Protein AF-A0A7S1CCZ1-F1 (afdb_monomer_lite)

Structure (mmCIF, N/CA/C/O backbone):
data_AF-A0A7S1CCZ1-F1
#
_entry.id   AF-A0A7S1CCZ1-F1
#
loop_
_atom_site.group_PDB
_atom_site.id
_atom_site.type_symbol
_atom_site.label_atom_id
_atom_site.label_alt_id
_atom_site.label_comp_id
_atom_site.label_asym_id
_atom_site.label_entity_id
_atom_site.label_seq_id
_atom_site.pdbx_PDB_ins_code
_atom_site.Cartn_x
_atom_site.Cartn_y
_atom_site.Cartn_z
_atom_site.occupancy
_atom_site.B_iso_or_equiv
_atom_site.auth_seq_id
_atom_site.auth_comp_id
_atom_site.auth_asym_id
_atom_site.auth_atom_id
_atom_site.pdbx_PDB_model_num
ATOM 1 N N . ALA A 1 1 ? 77.576 -22.337 -21.982 1.00 36.78 1 ALA A N 1
ATOM 2 C CA . ALA A 1 1 ? 78.683 -21.893 -21.109 1.00 36.78 1 ALA A CA 1
ATOM 3 C C . ALA A 1 1 ? 78.376 -20.484 -20.616 1.00 36.78 1 ALA A C 1
ATOM 5 O O . ALA A 1 1 ? 77.768 -19.751 -21.382 1.00 36.78 1 ALA A O 1
ATOM 6 N N . ALA A 1 2 ? 78.822 -20.142 -19.400 1.00 32.97 2 ALA A N 1
ATOM 7 C CA . ALA A 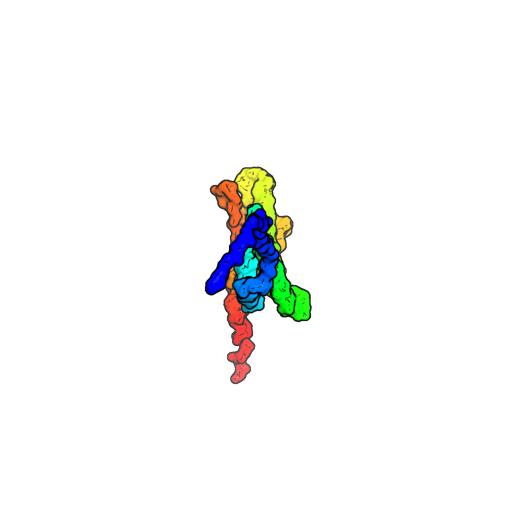1 2 ? 78.678 -18.844 -18.720 1.00 32.97 2 ALA A CA 1
ATOM 8 C C . ALA A 1 2 ? 77.245 -18.384 -18.353 1.00 32.97 2 ALA A C 1
ATOM 10 O O . ALA A 1 2 ? 76.301 -18.510 -19.126 1.00 32.97 2 ALA A O 1
ATOM 11 N N . ALA A 1 3 ? 77.122 -17.843 -17.138 1.00 27.88 3 ALA A N 1
ATOM 12 C CA . ALA A 1 3 ? 75.914 -17.290 -16.528 1.00 27.88 3 ALA A CA 1
ATOM 13 C C . ALA A 1 3 ? 76.284 -16.086 -15.636 1.00 27.88 3 ALA A C 1
ATOM 15 O O . ALA A 1 3 ? 77.415 -16.022 -15.156 1.00 27.88 3 ALA A O 1
ATOM 16 N N . ALA A 1 4 ? 75.329 -15.179 -15.403 1.00 33.88 4 ALA A N 1
ATOM 17 C CA . ALA A 1 4 ? 75.292 -14.117 -14.378 1.00 33.88 4 ALA A CA 1
ATOM 18 C C . ALA A 1 4 ? 73.874 -13.483 -14.459 1.00 33.88 4 ALA A C 1
ATOM 20 O O . ALA A 1 4 ? 73.420 -13.252 -15.575 1.00 33.88 4 ALA A O 1
ATOM 21 N N . ALA A 1 5 ? 73.028 -13.287 -13.431 1.00 30.36 5 ALA A N 1
ATOM 22 C CA . ALA A 1 5 ? 73.180 -12.971 -11.994 1.00 30.36 5 ALA A CA 1
ATOM 23 C C . ALA A 1 5 ? 73.839 -11.594 -11.746 1.00 30.36 5 ALA A C 1
ATOM 25 O O . ALA A 1 5 ? 74.906 -11.348 -12.288 1.00 30.36 5 ALA A O 1
ATOM 26 N N . ALA A 1 6 ? 73.316 -10.648 -10.953 1.00 31.77 6 ALA A N 1
ATOM 27 C CA . ALA A 1 6 ? 72.143 -10.590 -10.054 1.00 31.77 6 ALA A CA 1
ATOM 28 C C . ALA A 1 6 ? 71.453 -9.186 -10.203 1.00 31.77 6 ALA A C 1
ATOM 30 O O . ALA A 1 6 ? 71.743 -8.507 -11.181 1.00 31.77 6 ALA A O 1
ATOM 31 N N . ALA A 1 7 ? 70.543 -8.645 -9.374 1.00 32.75 7 ALA A N 1
ATOM 32 C CA . ALA A 1 7 ? 70.057 -8.967 -8.021 1.00 32.75 7 ALA A CA 1
ATOM 33 C C . ALA A 1 7 ? 68.565 -8.551 -7.824 1.00 32.75 7 ALA A C 1
ATOM 35 O O . ALA A 1 7 ? 67.770 -8.725 -8.742 1.00 32.75 7 ALA A O 1
ATOM 36 N N . ALA A 1 8 ? 68.166 -8.052 -6.640 1.00 32.06 8 ALA A N 1
ATOM 37 C CA . ALA A 1 8 ? 66.769 -7.796 -6.238 1.00 32.06 8 ALA A CA 1
ATOM 38 C C . ALA A 1 8 ? 66.584 -6.490 -5.429 1.00 32.06 8 ALA A C 1
ATOM 40 O O . ALA A 1 8 ? 67.540 -6.042 -4.803 1.00 32.06 8 ALA A O 1
ATOM 41 N N . SER A 1 9 ? 65.353 -5.949 -5.356 1.00 32.31 9 SER A N 1
ATOM 42 C CA . SER A 1 9 ? 64.679 -5.565 -4.087 1.00 32.31 9 SER A CA 1
ATOM 43 C C . SER A 1 9 ? 63.244 -5.038 -4.301 1.00 32.31 9 SER A C 1
ATOM 45 O O . SER A 1 9 ? 62.924 -4.466 -5.338 1.00 32.31 9 SER A O 1
ATOM 47 N N . ALA A 1 10 ? 62.386 -5.246 -3.302 1.00 36.53 10 ALA A N 1
ATOM 48 C CA . ALA A 1 10 ? 60.935 -5.072 -3.306 1.00 36.53 10 ALA A CA 1
ATOM 49 C C . ALA A 1 10 ? 60.402 -3.646 -3.028 1.00 36.53 10 ALA A C 1
ATOM 51 O O . ALA A 1 10 ? 60.920 -2.936 -2.172 1.00 36.53 10 ALA A O 1
ATOM 52 N N . ALA A 1 11 ? 59.261 -3.331 -3.651 1.00 36.06 11 ALA A N 1
ATOM 53 C CA . ALA A 1 11 ? 58.082 -2.620 -3.118 1.00 36.06 11 ALA A CA 1
ATOM 54 C C . ALA A 1 11 ? 56.966 -2.797 -4.178 1.00 36.06 11 ALA A C 1
ATOM 56 O O . ALA A 1 11 ? 57.261 -2.754 -5.365 1.00 36.06 11 ALA A O 1
ATOM 57 N N . GLY A 1 12 ? 55.691 -3.069 -3.904 1.00 32.19 12 GLY A N 1
ATOM 58 C CA . GLY A 1 12 ? 54.882 -2.791 -2.720 1.00 32.19 12 GLY A CA 1
ATOM 59 C C . GLY A 1 12 ? 53.651 -2.012 -3.198 1.00 32.19 12 GLY A C 1
ATOM 60 O O . GLY A 1 12 ? 53.762 -0.822 -3.463 1.00 32.19 12 GLY A O 1
ATOM 61 N N . GLY A 1 13 ? 52.503 -2.677 -3.377 1.00 31.05 13 GLY A N 1
ATOM 62 C CA . GLY A 1 13 ? 51.308 -2.036 -3.946 1.00 31.05 13 GLY A CA 1
ATOM 63 C C . GLY A 1 13 ? 50.269 -3.029 -4.461 1.00 31.05 13 GLY A C 1
ATOM 64 O O . GLY A 1 13 ? 50.200 -3.296 -5.658 1.00 31.05 13 GLY A O 1
ATOM 65 N N . GLY A 1 14 ? 49.456 -3.582 -3.560 1.00 38.81 14 GLY A N 1
ATOM 66 C CA . GLY A 1 14 ? 48.269 -4.335 -3.960 1.00 38.81 14 GLY A CA 1
ATOM 67 C C . GLY A 1 14 ? 47.228 -3.380 -4.537 1.00 38.81 14 GLY A C 1
ATOM 68 O O . GLY A 1 14 ? 46.643 -2.599 -3.791 1.00 38.81 14 GLY A O 1
ATOM 69 N N . SER A 1 15 ? 46.997 -3.438 -5.848 1.00 39.38 15 SER A N 1
ATOM 70 C CA . SER A 1 15 ? 45.898 -2.703 -6.475 1.00 39.38 15 SER A CA 1
ATOM 71 C C . SER A 1 15 ? 44.612 -3.503 -6.294 1.00 39.38 15 SER A C 1
ATOM 73 O O . SER A 1 15 ? 44.267 -4.351 -7.116 1.00 39.38 15 SER A O 1
ATOM 75 N N . GLY A 1 16 ? 43.928 -3.269 -5.173 1.00 39.19 16 GLY A N 1
ATOM 76 C CA . GLY A 1 16 ? 42.533 -3.660 -5.042 1.00 39.19 16 GLY A CA 1
ATOM 77 C C . GLY A 1 16 ? 41.735 -2.879 -6.077 1.00 39.19 16 GLY A C 1
ATOM 78 O O . GLY A 1 16 ? 41.606 -1.661 -5.959 1.00 39.19 16 GLY A O 1
ATOM 79 N N . SER A 1 17 ? 41.234 -3.565 -7.103 1.00 41.44 17 SER A N 1
ATOM 80 C CA . SER A 1 17 ? 40.284 -2.987 -8.046 1.00 41.44 17 SER A CA 1
ATOM 81 C C . SER A 1 17 ? 39.025 -2.614 -7.271 1.00 41.44 17 SER A C 1
ATOM 83 O O . SER A 1 17 ? 38.233 -3.490 -6.925 1.00 41.44 17 SER A O 1
ATOM 85 N N . GLY A 1 18 ? 38.880 -1.324 -6.961 1.00 41.56 18 GLY A N 1
ATOM 86 C CA . GLY A 1 18 ? 37.641 -0.779 -6.431 1.00 41.56 18 GLY A CA 1
ATOM 87 C C . GLY A 1 18 ? 36.545 -1.027 -7.453 1.00 41.56 18 GLY A C 1
ATOM 88 O O . GLY A 1 18 ? 36.557 -0.419 -8.522 1.00 41.56 18 GLY A O 1
ATOM 89 N N . ASP A 1 19 ? 35.657 -1.963 -7.135 1.00 43.88 19 ASP A N 1
ATOM 90 C CA . ASP A 1 19 ? 34.519 -2.302 -7.972 1.00 43.88 19 ASP A CA 1
ATOM 91 C C . ASP A 1 19 ? 33.614 -1.068 -8.038 1.00 43.88 19 ASP A C 1
ATOM 93 O O . ASP A 1 19 ? 33.062 -0.624 -7.027 1.00 43.88 19 ASP A O 1
ATOM 97 N N . ALA A 1 20 ? 33.540 -0.441 -9.213 1.00 48.56 20 ALA A N 1
ATOM 98 C CA . ALA A 1 20 ? 32.575 0.625 -9.434 1.00 48.56 20 ALA A CA 1
ATOM 99 C C . ALA A 1 20 ? 31.175 0.008 -9.286 1.00 48.56 20 ALA A C 1
ATOM 101 O O . ALA A 1 20 ? 30.977 -1.107 -9.768 1.00 48.56 20 ALA A O 1
ATOM 102 N N . PRO A 1 21 ? 30.203 0.686 -8.646 1.00 53.53 21 PRO A N 1
ATOM 103 C CA . PRO A 1 21 ? 28.896 0.093 -8.393 1.00 53.53 21 PRO A CA 1
ATOM 104 C C . PRO A 1 21 ? 28.261 -0.305 -9.725 1.00 53.53 21 PRO A C 1
ATOM 106 O O . PRO A 1 21 ? 27.893 0.569 -10.514 1.00 53.53 21 PRO A O 1
ATOM 109 N N . ALA A 1 22 ? 28.189 -1.618 -9.971 1.00 61.41 22 ALA A N 1
ATOM 110 C CA . ALA A 1 22 ? 27.785 -2.176 -11.251 1.00 61.41 22 ALA A CA 1
ATOM 111 C C . ALA A 1 22 ? 26.451 -1.570 -11.700 1.00 61.41 22 ALA A C 1
ATOM 113 O O . ALA A 1 22 ? 25.517 -1.435 -10.903 1.00 61.41 22 ALA A O 1
ATOM 114 N N . ASP A 1 23 ? 26.367 -1.188 -12.977 1.00 73.06 23 ASP A N 1
ATOM 115 C CA . ASP A 1 23 ? 25.132 -0.637 -13.524 1.00 73.06 23 ASP A CA 1
ATOM 116 C C . ASP A 1 23 ? 24.022 -1.679 -13.359 1.00 73.06 23 ASP A C 1
ATOM 118 O O . ASP A 1 23 ? 24.123 -2.805 -13.847 1.00 73.06 23 ASP A O 1
ATOM 122 N N . VAL A 1 24 ? 22.954 -1.306 -12.661 1.00 73.44 24 VAL A N 1
ATOM 123 C CA . VAL A 1 24 ? 21.824 -2.190 -12.371 1.00 73.44 24 VAL A CA 1
ATOM 124 C C . VAL A 1 24 ? 21.147 -2.649 -13.670 1.00 73.44 24 VAL A C 1
ATOM 126 O O . VAL A 1 24 ? 20.666 -3.782 -13.732 1.00 73.44 24 VAL A O 1
ATOM 129 N N . ARG A 1 25 ? 21.231 -1.849 -14.746 1.00 68.94 25 ARG A N 1
ATOM 130 C CA . ARG A 1 25 ? 20.787 -2.212 -16.105 1.00 68.94 25 ARG A CA 1
ATOM 131 C C . ARG A 1 25 ? 21.621 -3.316 -16.756 1.00 68.94 25 ARG A C 1
ATOM 133 O O . ARG A 1 25 ? 21.135 -3.986 -17.663 1.00 68.94 25 ARG A O 1
ATOM 140 N N . SER A 1 26 ? 22.855 -3.534 -16.297 1.00 75.69 26 SER A N 1
ATOM 141 C CA . SER A 1 26 ? 23.724 -4.614 -16.789 1.00 75.69 26 SER A CA 1
ATOM 142 C C . SER A 1 26 ? 23.406 -5.986 -16.182 1.00 75.69 26 SER A C 1
ATOM 144 O O . SER A 1 26 ? 23.897 -6.996 -16.685 1.00 75.69 26 SER A O 1
ATOM 146 N N . SER A 1 27 ? 22.577 -6.051 -15.131 1.00 91.44 27 SER A N 1
ATOM 147 C CA . SER A 1 27 ? 22.193 -7.306 -14.476 1.00 91.44 27 SER A CA 1
ATOM 148 C C . SER A 1 27 ? 21.095 -8.041 -15.262 1.00 91.44 27 SER A C 1
ATOM 150 O O . SER A 1 27 ? 19.950 -7.577 -15.276 1.00 91.44 27 SER A O 1
ATOM 152 N N . PRO A 1 28 ? 21.362 -9.234 -15.840 1.00 92.94 28 PRO A N 1
ATOM 153 C CA . PRO A 1 28 ? 20.367 -9.961 -16.637 1.00 92.94 28 PRO A CA 1
ATOM 154 C C . PRO A 1 28 ? 19.113 -10.346 -15.841 1.00 92.94 28 PRO A C 1
ATOM 156 O O . PRO A 1 28 ? 18.025 -10.460 -16.406 1.00 92.94 28 PRO A O 1
ATOM 159 N N . LEU A 1 29 ? 19.254 -10.529 -14.522 1.00 94.44 29 LEU A N 1
ATOM 160 C CA . LEU A 1 29 ? 18.136 -10.810 -13.623 1.00 94.44 29 LEU A CA 1
ATOM 161 C C . LEU A 1 29 ? 17.207 -9.598 -13.482 1.00 94.44 29 LEU A C 1
ATOM 163 O O . LEU A 1 29 ? 15.991 -9.766 -13.512 1.00 94.44 29 LEU A O 1
ATOM 167 N N . VAL A 1 30 ? 17.761 -8.387 -13.369 1.00 94.06 30 VAL A N 1
ATOM 168 C CA . VAL A 1 30 ? 16.962 -7.157 -13.260 1.00 94.06 30 VAL A CA 1
ATOM 169 C C . VAL A 1 30 ? 16.197 -6.921 -14.554 1.00 94.06 30 VAL A C 1
ATOM 171 O O . VAL A 1 30 ? 14.977 -6.773 -14.512 1.00 94.06 30 VAL A O 1
ATOM 174 N N . THR A 1 31 ? 16.872 -6.998 -15.706 1.00 93.81 31 THR A N 1
ATOM 175 C CA . THR A 1 31 ? 16.224 -6.881 -17.021 1.00 93.81 31 THR A CA 1
ATOM 176 C C . THR A 1 31 ? 15.094 -7.902 -17.183 1.00 93.81 31 THR A C 1
ATOM 178 O O . THR A 1 31 ? 14.008 -7.554 -17.643 1.00 93.81 31 THR A O 1
ATOM 181 N N . PHE A 1 32 ? 15.307 -9.155 -16.759 1.00 95.88 32 PHE A N 1
ATOM 182 C CA . PHE A 1 32 ? 14.280 -10.199 -16.800 1.00 95.88 32 PHE A CA 1
ATOM 183 C C . PHE A 1 32 ? 13.075 -9.886 -15.898 1.00 95.88 32 PHE A C 1
ATOM 185 O O . PHE A 1 32 ? 11.935 -9.989 -16.353 1.00 95.88 32 PHE A O 1
ATOM 192 N N . LEU A 1 33 ? 13.302 -9.502 -14.638 1.00 96.38 33 LEU A N 1
ATOM 193 C CA . LEU A 1 33 ? 12.226 -9.203 -13.686 1.00 96.38 33 LEU A CA 1
ATOM 194 C C . LEU A 1 33 ? 11.411 -7.977 -14.117 1.00 96.38 33 LEU A C 1
ATOM 196 O O . LEU A 1 33 ? 10.181 -8.037 -14.123 1.00 96.38 33 LEU A O 1
ATOM 200 N N . VAL A 1 34 ? 12.080 -6.906 -14.554 1.00 94.94 34 VAL A N 1
ATOM 201 C CA . VAL A 1 34 ? 11.429 -5.689 -15.058 1.00 94.94 34 VAL A CA 1
ATOM 202 C C . VAL A 1 34 ? 10.627 -5.982 -16.329 1.00 94.94 34 VAL A C 1
ATOM 204 O O . VAL A 1 34 ? 9.462 -5.597 -16.407 1.00 94.94 34 VAL A O 1
ATOM 207 N N . ALA A 1 35 ?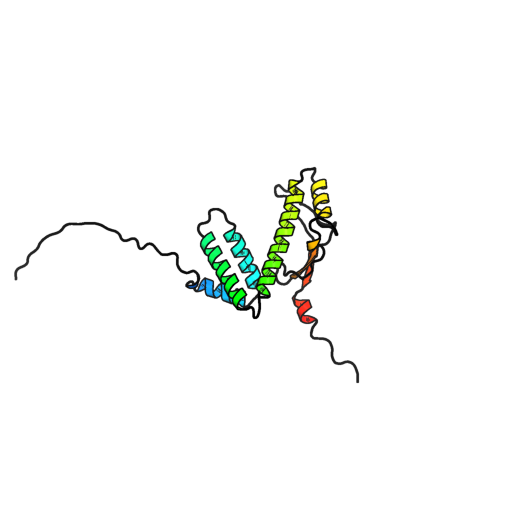 11.171 -6.746 -17.283 1.00 94.56 35 ALA A N 1
ATOM 208 C CA . ALA A 1 35 ? 10.431 -7.150 -18.483 1.00 94.56 35 ALA A CA 1
ATOM 209 C C . ALA A 1 35 ? 9.196 -8.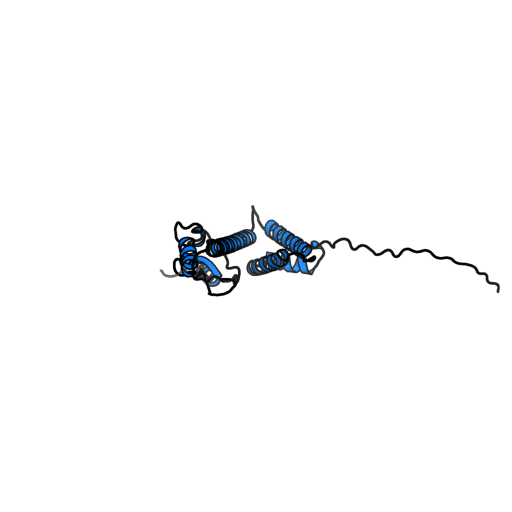016 -18.159 1.00 94.56 35 ALA A C 1
ATOM 211 O O . ALA A 1 35 ? 8.164 -7.901 -18.821 1.00 94.56 35 ALA A O 1
ATOM 212 N N . ARG A 1 36 ? 9.263 -8.869 -17.125 1.00 96.12 36 ARG A N 1
ATOM 213 C CA . ARG A 1 36 ? 8.113 -9.664 -16.658 1.00 96.12 36 ARG A CA 1
ATOM 214 C C . ARG A 1 36 ? 7.054 -8.815 -15.954 1.00 96.12 36 ARG A C 1
ATOM 216 O O . ARG A 1 36 ? 5.871 -9.046 -16.191 1.00 96.12 36 ARG A O 1
ATOM 223 N N . ALA A 1 37 ? 7.455 -7.829 -15.153 1.00 95.31 37 ALA A N 1
ATOM 224 C CA . ALA A 1 37 ? 6.545 -6.854 -14.554 1.00 95.31 37 ALA A CA 1
ATOM 225 C C . ALA A 1 37 ? 5.850 -5.993 -15.626 1.00 95.31 37 ALA A C 1
ATOM 227 O O . ALA A 1 37 ? 4.629 -5.863 -15.620 1.00 95.31 37 ALA A O 1
ATOM 228 N N . ALA A 1 38 ? 6.601 -5.502 -16.614 1.00 93.19 38 ALA A N 1
ATOM 229 C CA . ALA A 1 38 ? 6.082 -4.724 -17.741 1.00 93.19 38 ALA A CA 1
ATOM 230 C C . ALA A 1 38 ? 5.107 -5.502 -18.652 1.00 93.19 38 ALA A C 1
ATOM 232 O O . ALA A 1 38 ? 4.346 -4.898 -19.406 1.00 93.19 38 ALA A O 1
ATOM 233 N N . ALA A 1 39 ? 5.101 -6.837 -18.577 1.00 93.38 39 ALA A N 1
ATOM 234 C CA . ALA A 1 39 ? 4.170 -7.707 -19.297 1.00 93.38 39 ALA A CA 1
ATOM 235 C C . ALA A 1 39 ? 2.990 -8.214 -18.438 1.00 93.38 39 ALA A C 1
ATOM 237 O O . ALA A 1 39 ? 2.113 -8.902 -18.961 1.00 93.38 39 ALA A O 1
ATOM 238 N N . SER A 1 40 ? 2.958 -7.940 -17.127 1.00 94.25 40 SER A N 1
ATOM 239 C CA . SER A 1 40 ? 1.912 -8.445 -16.230 1.00 94.25 40 SER A CA 1
ATOM 240 C C . SER A 1 40 ? 1.730 -7.564 -14.994 1.00 94.25 40 SER A C 1
ATOM 242 O O . SER A 1 40 ? 2.572 -7.547 -14.095 1.00 94.25 40 SER A O 1
ATOM 244 N N . ALA A 1 41 ? 0.568 -6.912 -14.898 1.00 91.88 41 ALA A N 1
ATOM 245 C CA . ALA A 1 41 ? 0.204 -6.063 -13.764 1.00 91.88 41 ALA A CA 1
ATOM 246 C C . ALA A 1 41 ? 0.275 -6.795 -12.406 1.00 91.88 41 ALA A C 1
ATOM 248 O O . ALA A 1 41 ? 0.727 -6.219 -11.420 1.00 91.88 41 ALA A O 1
ATOM 249 N N . ALA A 1 42 ? -0.079 -8.085 -12.349 1.00 93.50 42 ALA A N 1
ATOM 250 C CA . ALA A 1 42 ? 0.044 -8.882 -11.126 1.00 93.50 42 ALA A CA 1
ATOM 251 C C . ALA A 1 42 ? 1.512 -9.049 -10.683 1.00 93.50 42 ALA A C 1
ATOM 253 O O . ALA A 1 42 ? 1.824 -8.879 -9.505 1.00 93.50 42 ALA A O 1
ATOM 254 N N . ILE A 1 43 ? 2.427 -9.314 -11.626 1.00 95.88 43 ILE A N 1
ATOM 255 C CA . ILE A 1 43 ? 3.869 -9.403 -11.340 1.00 95.88 43 ILE A CA 1
ATOM 256 C C . ILE A 1 43 ? 4.416 -8.030 -10.937 1.00 95.88 43 ILE A C 1
ATOM 258 O O . ILE A 1 43 ? 5.172 -7.947 -9.972 1.00 95.88 43 ILE A O 1
ATOM 262 N N . ALA A 1 44 ? 4.002 -6.953 -11.614 1.00 95.88 44 ALA A N 1
ATOM 263 C CA . ALA A 1 44 ? 4.384 -5.589 -11.251 1.00 95.88 44 ALA A CA 1
ATOM 264 C C . ALA A 1 44 ? 3.913 -5.199 -9.840 1.00 95.88 44 ALA A C 1
ATOM 266 O O . ALA A 1 44 ? 4.680 -4.591 -9.100 1.00 95.88 44 ALA A O 1
ATOM 267 N N . SER A 1 45 ? 2.694 -5.591 -9.446 1.00 96.06 45 SER A N 1
ATOM 268 C CA . SER A 1 45 ? 2.165 -5.406 -8.087 1.00 96.06 45 SER A CA 1
ATOM 269 C C . SER A 1 45 ? 3.070 -6.080 -7.055 1.00 96.06 45 SER A C 1
ATOM 271 O O . SER A 1 45 ? 3.606 -5.404 -6.177 1.00 96.06 45 SER A O 1
ATOM 273 N N . TYR A 1 46 ? 3.312 -7.388 -7.187 1.00 96.88 46 TYR A N 1
ATOM 274 C CA . TYR A 1 46 ? 4.164 -8.118 -6.244 1.00 96.88 46 TYR A CA 1
ATOM 275 C C . TYR A 1 46 ? 5.600 -7.578 -6.201 1.00 96.88 46 TYR A C 1
ATOM 277 O O . TYR A 1 46 ? 6.117 -7.319 -5.117 1.00 96.88 46 TYR A O 1
ATOM 285 N N . LEU A 1 47 ? 6.226 -7.339 -7.359 1.00 97.12 47 LEU A N 1
ATOM 286 C CA . LEU A 1 47 ? 7.596 -6.828 -7.430 1.00 97.12 47 LEU A CA 1
ATOM 287 C C . LEU A 1 47 ? 7.715 -5.421 -6.821 1.00 97.12 47 LEU A C 1
ATOM 289 O O . LEU A 1 47 ? 8.644 -5.177 -6.056 1.00 97.12 47 LEU A O 1
ATOM 293 N N . ASN A 1 48 ? 6.757 -4.523 -7.080 1.00 97.25 48 ASN A N 1
ATOM 294 C CA . ASN A 1 48 ? 6.690 -3.210 -6.434 1.00 97.25 48 ASN A CA 1
ATOM 295 C C . ASN A 1 48 ? 6.621 -3.330 -4.906 1.00 97.25 48 ASN A C 1
ATOM 297 O O . ASN A 1 48 ? 7.339 -2.613 -4.212 1.00 97.25 48 ASN A O 1
ATOM 301 N N . TRP A 1 49 ? 5.762 -4.206 -4.378 1.00 97.38 49 TRP A N 1
ATOM 302 C CA . TRP A 1 49 ? 5.588 -4.348 -2.932 1.00 97.38 49 TRP A CA 1
ATOM 303 C C . TRP A 1 49 ? 6.800 -4.983 -2.251 1.00 97.38 49 TRP A C 1
ATOM 305 O O . TRP A 1 49 ? 7.211 -4.485 -1.207 1.00 97.38 49 TRP A O 1
ATOM 315 N N . TYR A 1 50 ? 7.429 -5.995 -2.857 1.00 96.31 50 TYR A N 1
ATOM 316 C CA . TYR A 1 50 ? 8.681 -6.554 -2.340 1.00 96.31 50 TYR A CA 1
ATOM 317 C C . TYR A 1 50 ? 9.804 -5.511 -2.344 1.00 96.31 50 TYR A C 1
ATOM 319 O O . TYR A 1 50 ? 10.389 -5.255 -1.297 1.00 96.31 50 TYR A O 1
ATOM 327 N N . LEU A 1 51 ? 10.038 -4.823 -3.470 1.00 96.00 51 LEU A N 1
ATOM 328 C CA . LEU A 1 51 ? 11.067 -3.779 -3.550 1.00 96.00 51 LEU A CA 1
ATOM 329 C C . LEU A 1 51 ? 10.832 -2.655 -2.533 1.00 96.00 51 LEU A C 1
ATOM 331 O O . LEU A 1 51 ? 11.786 -2.208 -1.909 1.00 96.00 51 LEU A O 1
ATOM 335 N N . ARG A 1 52 ? 9.581 -2.224 -2.318 1.00 95.25 52 ARG A N 1
ATOM 336 C CA . ARG A 1 52 ? 9.238 -1.210 -1.303 1.00 95.25 52 ARG A CA 1
ATOM 337 C C . ARG A 1 52 ? 9.553 -1.654 0.124 1.00 95.25 52 ARG A C 1
ATOM 339 O O . ARG A 1 52 ? 9.957 -0.810 0.919 1.00 95.25 52 ARG A O 1
ATOM 346 N N . VAL A 1 53 ? 9.372 -2.936 0.448 1.00 95.00 53 VAL A N 1
ATOM 347 C CA . VAL A 1 53 ? 9.727 -3.478 1.769 1.00 95.00 53 VAL A CA 1
ATOM 348 C C . VAL A 1 53 ? 11.241 -3.461 1.955 1.00 95.00 53 VAL A C 1
ATOM 350 O O . VAL A 1 53 ? 11.693 -2.864 2.928 1.00 95.00 53 VAL A O 1
ATOM 353 N N . GLU A 1 54 ? 12.015 -4.002 1.010 1.00 94.56 54 GLU A N 1
ATOM 354 C CA . GLU A 1 54 ? 13.488 -4.001 1.090 1.00 94.56 54 GLU A CA 1
ATOM 355 C C . GLU A 1 54 ? 14.062 -2.570 1.145 1.00 94.56 54 GLU A C 1
ATOM 357 O O . GLU A 1 54 ? 14.943 -2.271 1.944 1.00 94.56 54 GLU A O 1
ATOM 362 N N . ILE A 1 55 ? 13.495 -1.644 0.362 1.00 94.56 55 ILE A N 1
ATOM 363 C CA . ILE A 1 55 ? 13.816 -0.206 0.405 1.00 94.56 55 ILE A CA 1
ATOM 364 C C . ILE A 1 55 ? 13.591 0.395 1.802 1.00 94.56 55 ILE A C 1
ATOM 366 O O . ILE A 1 55 ? 14.371 1.236 2.246 1.00 94.56 55 ILE A O 1
ATOM 370 N N . SER A 1 56 ? 12.528 -0.020 2.499 1.00 91.00 56 SER A N 1
ATOM 371 C CA . SER A 1 56 ? 12.164 0.513 3.819 1.00 91.00 56 SER A CA 1
ATOM 372 C C . SER A 1 56 ? 13.026 -0.008 4.977 1.00 91.00 56 SER A C 1
ATOM 374 O O . SER A 1 56 ? 12.887 0.483 6.101 1.00 91.00 56 SER A O 1
ATOM 376 N N . LEU A 1 57 ? 13.909 -0.984 4.731 1.00 89.69 57 LEU A N 1
ATOM 377 C CA . LEU A 1 57 ? 14.818 -1.511 5.744 1.00 89.69 57 LEU A CA 1
ATOM 378 C C . LEU A 1 57 ? 15.913 -0.485 6.059 1.00 89.69 57 LEU A C 1
ATOM 380 O O . LEU A 1 57 ? 16.779 -0.175 5.241 1.00 89.69 57 LEU A O 1
ATOM 384 N N . VAL A 1 58 ? 15.861 0.049 7.279 1.00 81.62 58 VAL A N 1
ATOM 385 C CA . VAL A 1 58 ? 16.860 0.991 7.792 1.00 81.62 58 VAL A CA 1
ATOM 386 C C . VAL A 1 58 ? 18.199 0.270 7.981 1.00 81.62 58 VAL A C 1
ATOM 388 O O . VAL A 1 58 ? 18.234 -0.860 8.463 1.00 81.62 58 VAL A O 1
ATOM 391 N N . ASP A 1 59 ? 19.287 0.949 7.615 1.00 82.81 59 ASP A N 1
ATOM 392 C CA . ASP A 1 59 ? 20.680 0.488 7.703 1.00 82.81 59 ASP A CA 1
ATOM 393 C C . ASP A 1 59 ? 21.057 -0.740 6.839 1.00 82.81 59 ASP A C 1
ATOM 395 O O . ASP A 1 59 ? 22.158 -1.273 6.996 1.00 82.81 59 ASP A O 1
ATOM 399 N N . ASP A 1 60 ? 20.219 -1.164 5.880 1.00 86.25 60 ASP A N 1
ATOM 400 C CA . ASP A 1 60 ? 20.606 -2.193 4.901 1.00 86.25 60 ASP A CA 1
ATOM 401 C C . ASP A 1 60 ? 21.409 -1.586 3.723 1.00 86.25 60 ASP A C 1
ATOM 403 O O . ASP A 1 60 ? 20.850 -0.816 2.932 1.00 86.25 60 ASP A O 1
ATOM 407 N N . PRO A 1 61 ? 22.699 -1.941 3.529 1.00 81.38 61 PRO A N 1
ATOM 408 C CA . PRO A 1 61 ? 23.480 -1.487 2.375 1.00 81.38 61 PRO A CA 1
ATOM 409 C C . PRO A 1 61 ? 22.925 -1.964 1.020 1.00 81.38 61 PRO A C 1
ATOM 411 O O . PRO A 1 61 ? 23.257 -1.374 -0.008 1.00 81.38 61 PRO A O 1
ATOM 414 N N . ALA A 1 62 ? 22.078 -2.998 0.979 1.00 85.00 62 ALA A N 1
ATOM 415 C CA . ALA A 1 62 ? 21.408 -3.443 -0.240 1.00 85.00 62 ALA A CA 1
ATOM 416 C C . ALA A 1 62 ? 20.227 -2.540 -0.655 1.00 85.00 62 ALA A C 1
ATOM 418 O O . ALA A 1 62 ? 19.834 -2.570 -1.825 1.00 85.00 62 ALA A O 1
ATOM 419 N N . SER A 1 63 ? 19.700 -1.695 0.246 1.00 89.69 63 SER A N 1
ATOM 420 C CA . SER A 1 63 ? 18.562 -0.796 -0.029 1.00 89.69 63 SER A CA 1
ATOM 421 C C . SER A 1 63 ? 18.799 0.103 -1.253 1.00 89.69 63 SER A C 1
ATOM 423 O O . SER A 1 63 ? 17.898 0.288 -2.074 1.00 89.69 63 SER A O 1
ATOM 425 N N . GLU A 1 64 ? 20.035 0.574 -1.479 1.00 89.31 64 GLU A N 1
ATOM 426 C CA . GLU A 1 64 ? 20.370 1.374 -2.667 1.00 89.31 64 GLU A CA 1
ATOM 427 C C . GLU A 1 64 ? 20.181 0.591 -3.982 1.00 89.31 64 GLU A C 1
ATOM 429 O O . GLU A 1 64 ? 19.694 1.135 -4.977 1.00 89.31 64 GLU A O 1
ATOM 434 N N . ILE A 1 65 ? 20.513 -0.705 -3.997 1.00 91.44 65 ILE A N 1
ATOM 435 C CA . ILE A 1 65 ? 20.327 -1.566 -5.172 1.00 91.44 65 ILE A CA 1
ATOM 436 C C . ILE A 1 65 ? 18.830 -1.750 -5.437 1.00 91.44 65 ILE A C 1
ATOM 438 O O . ILE A 1 65 ? 18.388 -1.581 -6.575 1.00 91.44 65 ILE A O 1
ATOM 442 N N . PHE A 1 66 ? 18.032 -2.023 -4.402 1.00 93.81 66 PHE A N 1
ATOM 443 C CA . PHE A 1 66 ? 16.580 -2.165 -4.539 1.00 93.81 66 PHE A CA 1
ATOM 444 C C . PHE A 1 66 ? 15.905 -0.863 -4.991 1.00 93.81 66 PHE A C 1
ATOM 446 O O . PHE A 1 66 ? 15.034 -0.903 -5.861 1.00 93.81 66 PHE A O 1
ATOM 453 N N . HIS A 1 67 ? 16.366 0.294 -4.506 1.00 93.50 67 HIS A N 1
ATOM 454 C CA . HIS A 1 67 ? 15.952 1.611 -4.996 1.00 93.50 67 HIS A CA 1
ATOM 455 C C . HIS A 1 67 ? 16.219 1.791 -6.497 1.00 93.50 67 HIS A C 1
ATOM 457 O O . HIS A 1 67 ? 15.328 2.223 -7.229 1.00 93.50 67 HIS A O 1
ATOM 463 N N . ARG A 1 68 ? 17.419 1.432 -6.974 1.00 93.19 68 ARG A N 1
ATOM 464 C CA . ARG A 1 68 ? 17.778 1.505 -8.401 1.00 93.19 68 ARG A CA 1
ATOM 465 C C . ARG A 1 68 ? 16.939 0.541 -9.254 1.00 93.19 68 ARG A C 1
ATOM 467 O O . ARG A 1 68 ? 16.481 0.929 -10.324 1.00 93.19 68 ARG A O 1
ATOM 474 N N . VAL A 1 69 ? 16.682 -0.680 -8.775 1.00 95.12 69 VAL A N 1
ATOM 475 C CA . VAL A 1 69 ? 15.803 -1.659 -9.452 1.00 95.12 69 VAL A CA 1
ATOM 476 C C . VAL A 1 69 ? 14.353 -1.164 -9.516 1.00 95.12 69 VAL A C 1
ATOM 478 O O . VAL A 1 69 ? 13.694 -1.323 -10.543 1.00 95.12 69 VAL A O 1
ATOM 481 N N . HIS A 1 70 ? 13.850 -0.535 -8.449 1.00 95.69 70 HIS A N 1
ATOM 482 C CA . HIS A 1 70 ? 12.507 0.054 -8.428 1.00 95.69 70 HIS A CA 1
ATOM 483 C C . HIS A 1 70 ? 12.387 1.231 -9.401 1.00 95.69 70 HIS A C 1
ATOM 485 O O . HIS A 1 70 ? 11.427 1.282 -10.170 1.00 95.69 70 HIS A O 1
ATOM 491 N N . ALA A 1 71 ? 13.386 2.117 -9.437 1.00 94.56 71 ALA A N 1
ATOM 492 C CA . ALA A 1 71 ? 13.448 3.219 -10.393 1.00 94.56 71 ALA A CA 1
ATOM 493 C C . ALA A 1 71 ? 13.442 2.717 -11.849 1.00 94.56 71 ALA A C 1
ATOM 495 O O . ALA A 1 71 ? 12.630 3.188 -12.644 1.00 94.56 71 ALA A O 1
ATOM 496 N N . GLU A 1 72 ? 14.257 1.707 -12.172 1.00 94.50 72 GLU A N 1
ATOM 497 C CA . GLU A 1 72 ? 14.286 1.074 -13.498 1.00 94.50 72 GLU A CA 1
ATOM 498 C C . GLU A 1 72 ? 12.923 0.481 -13.884 1.00 94.50 72 GLU A C 1
ATOM 500 O O . GLU A 1 72 ? 12.434 0.689 -14.995 1.00 94.50 72 GLU A O 1
ATOM 505 N N . MET A 1 73 ? 12.264 -0.218 -12.952 1.00 95.19 73 MET A N 1
ATOM 506 C CA . MET A 1 73 ? 10.924 -0.758 -13.186 1.00 95.19 73 MET A CA 1
ATOM 507 C C . MET A 1 73 ? 9.916 0.359 -13.486 1.00 95.19 73 MET A C 1
ATOM 509 O O . MET A 1 73 ? 9.120 0.236 -14.416 1.00 95.19 73 MET A O 1
ATOM 513 N N . MET A 1 74 ? 9.951 1.456 -12.726 1.00 94.62 74 MET A N 1
ATOM 514 C CA . MET A 1 74 ? 9.047 2.589 -12.924 1.00 94.62 74 MET A CA 1
ATOM 515 C C . MET A 1 74 ? 9.324 3.341 -14.234 1.00 94.62 74 MET A C 1
ATOM 517 O O . MET A 1 74 ? 8.365 3.786 -14.865 1.00 94.62 74 MET A O 1
ATOM 521 N N . GLU A 1 75 ? 10.583 3.444 -14.674 1.00 93.00 75 GLU A N 1
ATOM 522 C CA . GLU A 1 75 ? 10.964 4.034 -15.966 1.00 93.00 75 GLU A CA 1
ATOM 523 C C . GLU A 1 75 ? 10.454 3.188 -17.140 1.00 93.00 75 GLU A C 1
ATOM 525 O O . GLU A 1 75 ? 9.760 3.711 -18.014 1.00 93.00 75 GLU A O 1
ATOM 530 N N . VAL A 1 76 ? 10.695 1.871 -17.126 1.00 93.00 76 VAL A N 1
ATOM 531 C CA . VAL A 1 76 ? 10.216 0.954 -18.177 1.00 93.00 76 VAL A CA 1
ATOM 532 C C . VAL A 1 76 ? 8.687 0.926 -18.243 1.00 93.00 76 VAL A C 1
ATOM 534 O O . VAL A 1 76 ? 8.121 1.000 -19.334 1.00 93.00 76 VAL A O 1
ATOM 537 N N . LEU A 1 77 ? 8.000 0.892 -17.094 1.00 92.12 77 LEU A N 1
ATOM 538 C CA . LEU A 1 77 ? 6.537 0.990 -17.046 1.00 92.12 77 LEU A CA 1
ATOM 539 C C . LEU A 1 77 ? 6.022 2.346 -17.554 1.00 92.12 77 LEU A C 1
ATOM 541 O O . LEU A 1 77 ? 4.911 2.407 -18.076 1.00 92.12 77 LEU A O 1
ATOM 545 N N . GLY A 1 78 ? 6.792 3.428 -17.411 1.00 90.00 78 GLY A N 1
ATOM 546 C CA . GLY A 1 78 ? 6.451 4.749 -17.947 1.00 90.00 78 GLY A CA 1
ATOM 547 C C . GLY A 1 78 ? 6.637 4.834 -19.460 1.00 90.00 78 GLY A C 1
ATOM 548 O O . GLY A 1 78 ? 5.772 5.355 -20.157 1.00 90.00 78 GLY A O 1
ATOM 549 N N . ALA A 1 79 ? 7.713 4.247 -19.987 1.00 88.69 79 ALA A N 1
ATOM 550 C CA . ALA A 1 79 ? 8.012 4.216 -21.419 1.00 88.69 79 ALA A CA 1
ATOM 551 C C . ALA A 1 79 ? 6.958 3.463 -22.260 1.00 88.69 79 ALA A C 1
ATOM 553 O O . ALA A 1 79 ? 6.853 3.688 -23.464 1.00 88.69 79 ALA A O 1
ATOM 554 N N . GLN A 1 80 ? 6.153 2.591 -21.640 1.00 80.88 80 GLN A N 1
ATOM 555 C CA . GLN A 1 80 ? 5.017 1.921 -22.287 1.00 80.88 80 GLN A CA 1
ATOM 556 C C . GLN A 1 80 ? 3.786 2.828 -22.488 1.00 80.88 80 GLN A C 1
ATOM 558 O O . GLN A 1 80 ? 2.854 2.440 -23.195 1.00 80.88 80 GLN A O 1
ATOM 563 N N . ALA A 1 81 ? 3.734 4.009 -21.866 1.00 81.31 81 ALA A N 1
ATOM 564 C CA . ALA A 1 81 ? 2.579 4.895 -21.945 1.00 81.31 81 ALA A CA 1
ATOM 565 C C . ALA A 1 81 ? 2.598 5.746 -23.225 1.00 81.31 81 ALA A C 1
ATOM 567 O O . ALA A 1 81 ? 3.482 6.576 -23.425 1.00 81.31 81 ALA A O 1
ATOM 568 N 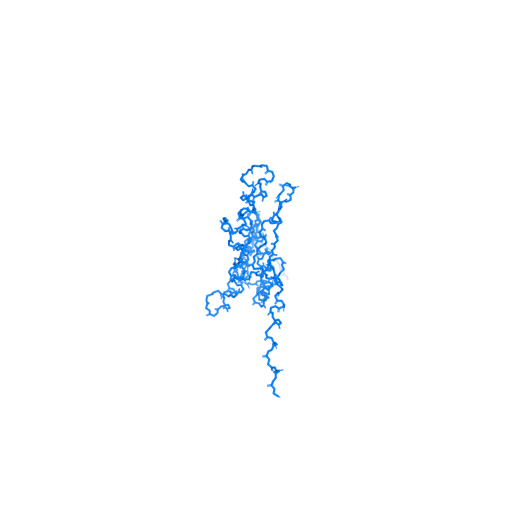N . ALA A 1 82 ? 1.566 5.613 -24.064 1.00 68.62 82 ALA A N 1
ATOM 569 C CA . ALA A 1 82 ? 1.410 6.451 -25.258 1.00 68.62 82 ALA A CA 1
ATOM 570 C C . ALA A 1 82 ? 1.183 7.944 -24.927 1.00 68.62 82 ALA A C 1
ATOM 572 O O . ALA A 1 82 ? 1.498 8.810 -25.741 1.00 68.62 82 ALA A O 1
ATOM 573 N N . ALA A 1 83 ? 0.639 8.245 -23.741 1.00 60.38 83 ALA A N 1
ATOM 574 C CA . ALA A 1 83 ? 0.521 9.594 -23.194 1.00 60.38 83 ALA A CA 1
ATOM 575 C C . ALA A 1 83 ? 0.396 9.551 -21.657 1.00 60.38 83 ALA A C 1
ATOM 577 O O . ALA A 1 83 ? -0.627 9.121 -21.128 1.00 60.38 83 ALA A O 1
ATOM 578 N N . GLY A 1 84 ? 1.408 10.034 -20.929 1.00 71.56 84 GLY A N 1
ATOM 579 C CA . GLY A 1 84 ? 1.361 10.157 -19.466 1.00 71.56 84 GLY A CA 1
ATOM 580 C C . GLY A 1 84 ? 1.839 8.905 -18.723 1.00 71.56 84 GLY A C 1
ATOM 581 O O . GLY A 1 84 ? 2.935 8.423 -18.983 1.00 71.56 84 GLY A O 1
ATOM 582 N N . ARG A 1 85 ? 1.046 8.418 -17.759 1.00 78.19 85 ARG A N 1
ATOM 583 C CA . ARG A 1 85 ? 1.345 7.197 -16.987 1.00 78.19 85 ARG A CA 1
ATOM 584 C C . ARG A 1 85 ? 0.748 5.965 -17.656 1.00 78.19 85 ARG A C 1
ATOM 586 O O . ARG A 1 85 ? -0.326 6.055 -18.248 1.00 78.19 85 ARG A O 1
ATOM 593 N N . SER A 1 86 ? 1.378 4.805 -17.491 1.00 88.62 86 SER A N 1
ATOM 594 C CA . SER A 1 86 ? 0.747 3.536 -17.875 1.00 88.62 86 SER A CA 1
ATOM 595 C C . SER A 1 86 ? -0.328 3.113 -16.870 1.00 88.62 86 SER A C 1
ATOM 597 O O . SER A 1 86 ? -0.318 3.524 -15.706 1.00 88.62 86 SER A O 1
ATOM 599 N N . GLU A 1 87 ? -1.251 2.253 -17.309 1.00 90.44 87 GLU A N 1
ATOM 600 C CA . GLU A 1 87 ? -2.281 1.655 -16.446 1.00 90.44 87 GLU A CA 1
ATOM 601 C C . GLU A 1 87 ? -1.652 0.965 -15.225 1.00 90.44 87 GLU A C 1
ATOM 603 O O . GLU A 1 87 ? -2.097 1.164 -14.096 1.00 90.44 87 GLU A O 1
ATOM 608 N N . THR A 1 88 ? -0.544 0.244 -15.428 1.00 92.56 88 THR A N 1
ATOM 609 C CA . THR A 1 88 ? 0.218 -0.400 -14.352 1.00 92.56 88 THR A CA 1
ATOM 610 C C . THR A 1 88 ? 0.768 0.614 -13.346 1.00 92.56 88 THR A C 1
ATOM 612 O O . THR A 1 88 ? 0.658 0.383 -12.146 1.00 92.56 88 THR A O 1
ATOM 615 N N . GLN A 1 89 ? 1.318 1.755 -13.783 1.00 93.62 89 GLN A N 1
ATOM 616 C CA . GLN A 1 89 ? 1.770 2.801 -12.851 1.00 93.62 89 GLN A CA 1
ATOM 617 C C . GLN A 1 89 ? 0.605 3.384 -12.044 1.00 93.62 89 GLN A C 1
ATOM 619 O O . GLN A 1 89 ? 0.714 3.487 -10.825 1.00 93.62 89 GLN A O 1
ATOM 624 N N . ARG A 1 90 ? -0.523 3.704 -12.695 1.00 92.69 90 ARG A N 1
ATOM 625 C CA . ARG A 1 90 ? -1.740 4.198 -12.024 1.00 92.69 90 ARG A CA 1
ATOM 626 C C . ARG A 1 90 ? -2.260 3.194 -10.989 1.00 92.69 90 ARG A C 1
ATOM 628 O O . ARG A 1 90 ? -2.577 3.573 -9.867 1.00 92.69 90 ARG A O 1
ATOM 635 N N . MET A 1 91 ? -2.277 1.905 -11.328 1.00 94.50 91 MET A N 1
ATOM 636 C CA . MET A 1 91 ? -2.631 0.826 -10.402 1.00 94.50 91 MET A CA 1
ATOM 637 C C . MET A 1 91 ? -1.704 0.801 -9.172 1.00 94.50 91 MET A C 1
ATOM 639 O O . MET A 1 91 ? -2.195 0.702 -8.049 1.00 94.50 91 MET A O 1
ATOM 643 N N . LEU A 1 92 ? -0.383 0.920 -9.360 1.00 95.94 92 LEU A N 1
ATOM 644 C CA . LEU A 1 92 ? 0.588 0.953 -8.256 1.00 95.94 92 LEU A CA 1
ATOM 645 C C . LEU A 1 92 ? 0.451 2.212 -7.378 1.00 95.94 92 LEU A C 1
ATOM 647 O O . LEU A 1 92 ? 0.615 2.126 -6.160 1.00 95.94 92 LEU A O 1
ATOM 651 N N . GLU A 1 93 ? 0.134 3.368 -7.969 1.00 94.75 93 GLU A N 1
ATOM 652 C CA . GLU A 1 93 ? -0.158 4.612 -7.240 1.00 94.75 93 GLU A CA 1
ATOM 653 C C . GLU A 1 93 ? -1.434 4.474 -6.391 1.00 94.75 93 GLU A C 1
ATOM 655 O O . GLU A 1 93 ? -1.401 4.740 -5.188 1.00 94.75 93 GLU A O 1
ATOM 660 N N . ASN A 1 94 ? -2.524 3.967 -6.977 1.00 95.25 94 ASN A N 1
ATOM 661 C CA . ASN A 1 94 ? -3.786 3.710 -6.278 1.00 95.25 94 ASN A CA 1
ATOM 662 C C . ASN A 1 94 ? -3.613 2.711 -5.118 1.00 95.25 94 ASN A C 1
ATOM 664 O O . ASN A 1 94 ? -4.131 2.925 -4.021 1.00 95.25 94 ASN A O 1
ATOM 668 N N . GLN A 1 95 ? -2.841 1.639 -5.331 1.00 96.31 95 GLN A N 1
ATOM 669 C CA . GLN A 1 95 ? -2.486 0.679 -4.283 1.00 96.31 95 GLN A CA 1
ATOM 670 C C . GLN A 1 95 ? -1.708 1.331 -3.131 1.00 96.31 95 GLN A C 1
ATOM 672 O O . GLN A 1 95 ? -2.013 1.080 -1.964 1.00 96.31 95 GLN A O 1
ATOM 677 N N . ALA A 1 96 ? -0.713 2.169 -3.440 1.00 95.94 96 ALA A N 1
ATOM 678 C CA . ALA A 1 96 ? 0.073 2.869 -2.426 1.00 95.94 96 ALA A CA 1
ATOM 679 C C . ALA A 1 96 ? -0.786 3.859 -1.619 1.00 95.94 96 ALA A C 1
ATOM 681 O O . ALA A 1 96 ? -0.661 3.919 -0.396 1.00 95.94 96 ALA A O 1
ATOM 682 N N . MET A 1 97 ? -1.695 4.582 -2.283 1.00 95.75 97 MET A N 1
ATOM 683 C CA . MET A 1 97 ? -2.647 5.488 -1.637 1.00 95.75 97 MET A CA 1
ATOM 684 C C . MET A 1 97 ? -3.586 4.742 -0.678 1.00 95.75 97 MET A C 1
ATOM 686 O O . MET A 1 97 ? -3.730 5.157 0.471 1.00 95.75 97 MET A O 1
ATOM 690 N N . LEU A 1 98 ? -4.176 3.622 -1.112 1.00 95.75 98 LEU A N 1
ATOM 691 C CA . LEU A 1 98 ? -5.065 2.803 -0.281 1.00 95.75 98 LEU A CA 1
ATOM 692 C C . LEU A 1 98 ? -4.368 2.349 1.013 1.00 95.75 98 LEU A C 1
ATOM 694 O O . LEU A 1 98 ? -4.916 2.515 2.103 1.00 95.75 98 LEU A O 1
ATOM 698 N N . VAL A 1 99 ? -3.144 1.822 0.903 1.00 96.12 99 VAL A N 1
ATOM 699 C CA . VAL A 1 99 ? -2.359 1.367 2.064 1.00 96.12 99 VAL A CA 1
ATOM 700 C C . VAL A 1 99 ? -2.000 2.533 2.990 1.00 96.12 99 VAL A C 1
ATOM 702 O O . VAL A 1 99 ? -2.200 2.415 4.198 1.00 96.12 99 VAL A O 1
ATOM 705 N N . ALA A 1 100 ? -1.563 3.675 2.450 1.00 96.00 100 ALA A N 1
ATOM 706 C CA . ALA A 1 100 ? -1.219 4.855 3.246 1.00 96.00 100 ALA A CA 1
ATOM 707 C C . ALA A 1 100 ? -2.425 5.436 4.014 1.00 96.00 100 ALA A C 1
ATOM 709 O O . ALA A 1 100 ? -2.283 5.868 5.160 1.00 96.00 100 ALA A O 1
ATOM 710 N N . LEU A 1 101 ? -3.625 5.420 3.421 1.00 95.56 101 LEU A N 1
ATOM 711 C CA . LEU A 1 101 ? -4.859 5.852 4.091 1.00 95.56 101 LEU A CA 1
ATOM 712 C C . LEU A 1 101 ? -5.228 4.905 5.246 1.00 95.56 101 LEU A C 1
ATOM 714 O O . LEU A 1 101 ? -5.515 5.371 6.350 1.00 95.56 101 LEU A O 1
ATOM 718 N N . ILE A 1 102 ? -5.142 3.587 5.029 1.00 94.88 102 ILE A N 1
ATOM 719 C CA . ILE A 1 102 ? -5.383 2.563 6.062 1.00 94.88 102 ILE A CA 1
ATOM 720 C C . ILE A 1 102 ? -4.378 2.685 7.215 1.00 94.88 102 ILE A C 1
ATOM 722 O O . ILE A 1 102 ? -4.773 2.651 8.384 1.00 94.88 102 ILE A O 1
ATOM 726 N N . GLU A 1 103 ? -3.090 2.840 6.906 1.00 94.81 103 GLU A N 1
ATOM 727 C CA . GLU A 1 103 ? -2.021 3.030 7.891 1.00 94.81 103 GLU A CA 1
ATOM 728 C C . GLU A 1 103 ? -2.266 4.294 8.724 1.00 94.81 103 GLU A C 1
ATOM 730 O O . GLU A 1 103 ? -2.296 4.240 9.955 1.00 94.81 103 GLU A O 1
ATOM 735 N N . SER A 1 104 ? -2.534 5.420 8.061 1.00 95.38 104 SER A N 1
ATOM 736 C CA . SER A 1 104 ? -2.777 6.715 8.699 1.00 95.38 104 SER A CA 1
ATOM 737 C C . SER A 1 104 ? -4.009 6.691 9.617 1.00 95.38 104 SER A C 1
ATOM 739 O O . SER A 1 104 ? -3.926 7.120 10.773 1.00 95.38 104 SER A O 1
ATOM 741 N N . ALA A 1 105 ? -5.126 6.107 9.163 1.00 94.62 105 ALA A N 1
ATOM 742 C CA . ALA A 1 105 ? -6.326 5.919 9.980 1.00 94.62 105 ALA A CA 1
ATOM 743 C C . ALA A 1 105 ? -6.060 5.003 11.190 1.00 94.62 105 ALA A C 1
ATOM 745 O O . ALA A 1 105 ? -6.447 5.323 12.318 1.00 94.62 105 ALA A O 1
ATOM 746 N N . SER A 1 106 ? -5.334 3.898 10.991 1.00 92.75 106 SER A N 1
ATOM 747 C CA . SER A 1 106 ? -4.949 2.969 12.065 1.00 92.75 106 SER A CA 1
ATOM 748 C C . SER A 1 106 ? -4.064 3.655 13.114 1.00 92.75 106 SER A C 1
ATOM 750 O O . SER A 1 106 ? -4.324 3.564 14.319 1.00 92.75 106 SER A O 1
ATOM 752 N N . GLN A 1 107 ? -3.065 4.419 12.666 1.00 93.44 107 GLN A N 1
ATOM 753 C CA . GLN A 1 107 ? -2.134 5.127 13.537 1.00 93.44 107 GLN A CA 1
ATOM 754 C C . GLN A 1 107 ? -2.819 6.262 14.310 1.00 93.44 107 GLN A C 1
ATOM 756 O O . GLN A 1 107 ? -2.555 6.418 15.504 1.00 93.44 107 GLN A O 1
ATOM 761 N N . LYS A 1 108 ? -3.747 7.020 13.704 1.00 93.31 108 LYS A N 1
ATOM 762 C CA . LYS A 1 108 ? -4.563 8.018 14.428 1.00 93.31 108 LYS A CA 1
ATOM 763 C C . LYS A 1 108 ? -5.514 7.376 15.435 1.00 93.31 108 LYS A C 1
ATOM 765 O O . LYS A 1 108 ? -5.615 7.859 16.569 1.00 93.31 108 LYS A O 1
ATOM 770 N N . ALA A 1 109 ? -6.172 6.272 15.067 1.00 91.81 109 ALA A N 1
ATOM 771 C CA . ALA A 1 109 ? -7.052 5.529 15.968 1.00 91.81 109 ALA A CA 1
ATOM 772 C C . ALA A 1 109 ? -6.296 5.108 17.239 1.00 91.81 109 ALA A C 1
ATOM 774 O O . ALA A 1 109 ? -6.781 5.307 18.363 1.00 91.81 109 ALA A O 1
ATOM 775 N N . PHE A 1 110 ? -5.070 4.607 17.052 1.00 87.81 110 PHE A N 1
ATOM 776 C CA . PHE A 1 110 ? -4.165 4.215 18.122 1.00 87.81 110 PHE A CA 1
ATOM 777 C C . PHE A 1 110 ? -3.606 5.406 18.924 1.00 87.81 110 PHE A C 1
ATOM 779 O O . PHE A 1 110 ? -3.731 5.407 20.154 1.00 87.81 110 PHE A O 1
ATOM 786 N N . ASN A 1 111 ? -3.050 6.429 18.268 1.00 89.56 111 ASN A N 1
ATOM 787 C CA . ASN A 1 111 ? -2.350 7.543 18.921 1.00 89.56 111 ASN A CA 1
ATOM 788 C C . ASN A 1 111 ? -3.273 8.479 19.711 1.00 89.56 111 ASN A C 1
ATOM 790 O O . ASN A 1 111 ? -2.836 9.047 20.709 1.00 89.56 111 ASN A O 1
ATOM 794 N N . GLY A 1 112 ? -4.557 8.604 19.352 1.00 83.19 112 GLY A N 1
ATOM 795 C CA . GLY A 1 112 ? -5.511 9.491 20.040 1.00 83.19 112 GLY A CA 1
ATOM 796 C C . GLY A 1 112 ? -5.874 9.105 21.490 1.00 83.19 112 GLY A C 1
ATOM 797 O O . GLY A 1 112 ? -6.897 9.551 22.011 1.00 83.19 112 GLY A O 1
ATOM 798 N N . GLY A 1 113 ? -5.110 8.226 22.146 1.00 80.50 113 GLY A N 1
ATOM 799 C CA . GLY A 1 113 ? -5.326 7.825 23.538 1.00 80.50 113 GLY A CA 1
ATOM 800 C C . GLY A 1 113 ? -6.664 7.115 23.787 1.00 80.50 113 GLY A C 1
ATOM 801 O O . GLY A 1 113 ? -7.279 6.573 22.862 1.00 80.50 113 GLY A O 1
ATOM 802 N N . GLY A 1 114 ? -7.093 7.105 25.053 1.00 87.81 114 GLY A N 1
ATOM 803 C CA . GLY A 1 114 ? -8.373 6.545 25.503 1.00 87.81 114 GLY A CA 1
ATOM 804 C C . GLY A 1 114 ? -8.387 5.028 25.747 1.00 87.81 114 GLY A C 1
ATOM 805 O O . GLY A 1 114 ? -7.428 4.310 25.453 1.00 87.81 114 GLY A O 1
ATOM 806 N N . ARG A 1 115 ? -9.506 4.543 26.310 1.00 91.19 115 ARG A N 1
ATOM 807 C CA . ARG A 1 115 ? -9.775 3.106 26.519 1.00 91.19 115 ARG A CA 1
ATOM 808 C C . ARG A 1 115 ? -9.916 2.389 25.171 1.00 91.19 115 ARG A C 1
ATOM 810 O O . ARG A 1 115 ? -10.228 3.019 24.165 1.00 91.19 115 ARG A O 1
ATOM 817 N N . PHE A 1 116 ? -9.742 1.068 25.170 1.00 89.62 116 PHE A N 1
ATOM 818 C CA . PHE A 1 116 ? -9.787 0.234 23.963 1.00 89.62 116 PHE A CA 1
ATOM 819 C C . PHE A 1 116 ? -11.015 0.502 23.074 1.00 89.62 116 PHE A C 1
ATOM 821 O O . PHE A 1 116 ? -10.868 0.785 21.888 1.00 89.62 116 PHE A O 1
ATOM 828 N N . ASP A 1 117 ? -12.211 0.521 23.662 1.00 92.00 117 ASP A N 1
ATOM 829 C CA . ASP A 1 117 ? -13.466 0.704 22.918 1.00 92.00 117 ASP A CA 1
ATOM 830 C C . ASP A 1 117 ? -13.566 2.093 22.261 1.00 92.00 117 ASP A C 1
ATOM 832 O O . ASP A 1 117 ? -14.180 2.242 21.208 1.00 92.00 117 ASP A O 1
ATOM 836 N N . ALA A 1 118 ? -12.911 3.112 22.834 1.00 93.38 118 ALA A N 1
ATOM 837 C CA . ALA A 1 118 ? -12.835 4.446 22.238 1.00 93.38 118 ALA A CA 1
ATOM 838 C C . ALA A 1 118 ? -11.914 4.482 21.005 1.00 93.38 118 ALA A C 1
ATOM 840 O O . ALA A 1 118 ? -12.174 5.251 20.084 1.00 93.38 118 ALA A O 1
ATOM 841 N N . LYS A 1 119 ? -10.876 3.632 20.953 1.00 93.50 119 LYS A N 1
ATOM 842 C CA . LYS A 1 119 ? -10.022 3.472 19.761 1.00 93.50 119 LYS A CA 1
ATOM 843 C C . LYS A 1 119 ? -10.794 2.807 18.618 1.00 93.50 119 LYS A C 1
ATOM 845 O O . LYS A 1 119 ? -10.705 3.267 17.486 1.00 93.50 119 LYS A O 1
ATOM 850 N N . VAL A 1 120 ? -11.588 1.775 18.925 1.00 94.50 120 VAL A N 1
ATOM 851 C CA . VAL A 1 120 ? -12.442 1.083 17.940 1.00 94.50 120 VAL A CA 1
ATOM 852 C C . VAL A 1 120 ? -13.540 2.004 17.403 1.00 94.50 120 VAL A C 1
ATOM 854 O O . VAL A 1 120 ? -13.758 2.035 16.195 1.00 94.50 120 VAL A O 1
ATOM 857 N N . ARG A 1 121 ? -14.198 2.794 18.267 1.00 95.12 121 ARG A N 1
ATOM 858 C CA . ARG A 1 121 ? -15.171 3.811 17.824 1.00 95.12 121 ARG A CA 1
ATOM 859 C C . ARG A 1 121 ? -14.517 4.842 16.911 1.00 95.12 121 ARG A C 1
ATOM 861 O O . ARG A 1 121 ? -14.909 4.924 15.759 1.00 95.12 121 ARG A O 1
ATOM 868 N N . ARG A 1 122 ? -13.428 5.482 17.362 1.00 95.12 122 ARG A N 1
ATOM 869 C CA . ARG A 1 122 ? -12.673 6.464 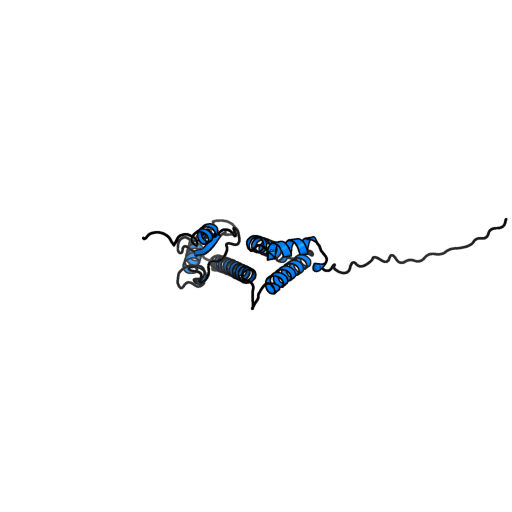16.565 1.00 95.12 122 ARG A CA 1
ATOM 870 C C . ARG A 1 122 ? -12.285 5.933 15.184 1.00 95.12 122 ARG A C 1
ATOM 872 O O . ARG A 1 122 ? -12.385 6.674 14.217 1.00 95.12 122 ARG A O 1
ATOM 879 N N . LEU A 1 123 ? -11.848 4.674 15.085 1.00 95.94 123 LEU A N 1
ATOM 880 C CA . LEU A 1 123 ? -11.556 4.049 13.794 1.00 95.94 123 LEU A CA 1
ATOM 881 C C . LEU A 1 123 ? -12.797 4.001 12.891 1.00 95.94 123 LEU A C 1
ATOM 883 O O . LEU A 1 123 ? -12.713 4.415 11.744 1.00 95.94 123 LEU A O 1
ATOM 887 N N . ASN A 1 124 ? -13.939 3.529 13.396 1.00 96.25 124 ASN A N 1
ATOM 888 C CA . ASN A 1 124 ? -15.176 3.472 12.611 1.00 96.25 124 ASN A CA 1
ATOM 889 C C . ASN A 1 124 ? -15.713 4.864 12.258 1.00 96.25 124 ASN A C 1
ATOM 891 O O . ASN A 1 124 ? -16.177 5.047 11.141 1.00 96.25 124 ASN A O 1
ATOM 895 N N . ASP A 1 125 ? -15.606 5.837 13.166 1.00 96.12 125 ASP A N 1
ATOM 896 C CA . ASP A 1 125 ? -16.024 7.223 12.931 1.00 96.12 125 ASP A CA 1
ATOM 897 C C . ASP A 1 125 ? -15.184 7.858 11.802 1.00 96.12 125 ASP A C 1
ATOM 899 O O . ASP A 1 125 ? -15.724 8.473 10.884 1.00 96.12 125 ASP A O 1
ATOM 903 N N . MET A 1 126 ? -13.859 7.652 11.818 1.00 96.56 126 MET A N 1
ATOM 904 C CA . MET A 1 126 ? -12.942 8.099 10.758 1.00 96.56 126 MET A CA 1
ATOM 905 C C . MET A 1 126 ? -13.166 7.382 9.417 1.00 96.56 126 MET A C 1
ATOM 907 O O . MET A 1 126 ? -12.956 7.994 8.373 1.00 96.56 126 MET A O 1
ATOM 911 N N . LEU A 1 127 ? -13.587 6.113 9.456 1.00 96.00 127 LEU A N 1
ATOM 912 C CA . LEU A 1 127 ? -13.874 5.246 8.306 1.00 96.00 127 LEU A CA 1
ATOM 913 C C . LEU A 1 127 ? -15.384 5.177 7.986 1.00 96.00 127 LEU A C 1
ATOM 915 O O . LEU A 1 127 ? -15.913 4.116 7.644 1.00 96.00 127 LEU A O 1
ATOM 919 N N . SER A 1 128 ? -16.090 6.299 8.134 1.00 96.12 128 SER A N 1
ATOM 920 C CA . SER A 1 128 ? -17.519 6.442 7.830 1.00 96.12 128 SER A CA 1
ATOM 921 C C . SER A 1 128 ? -17.755 7.541 6.779 1.00 96.12 128 SER A C 1
ATOM 923 O O . SER A 1 128 ? -16.849 8.341 6.543 1.00 96.12 128 SER A O 1
ATOM 925 N N . PRO A 1 129 ? -18.928 7.602 6.116 1.00 95.25 129 PRO A N 1
ATOM 926 C CA . PRO A 1 129 ? -19.225 8.665 5.153 1.00 95.25 129 PRO A CA 1
ATOM 927 C C . PRO A 1 129 ? -19.177 10.050 5.821 1.00 95.25 129 PRO A C 1
ATOM 929 O O . PRO A 1 129 ? -19.869 10.271 6.816 1.00 95.25 129 PRO A O 1
ATOM 932 N N . GLY A 1 130 ? -18.370 10.976 5.291 1.00 93.56 130 GLY A N 1
ATOM 933 C CA . GLY A 1 130 ? -18.092 12.273 5.923 1.00 93.56 130 GLY A CA 1
ATOM 934 C C . GLY A 1 130 ? -17.088 12.225 7.087 1.00 93.56 130 GLY A C 1
ATOM 935 O O . GLY A 1 130 ? -16.912 13.226 7.785 1.00 93.56 130 GLY A O 1
ATOM 936 N N . GLY A 1 131 ? -16.445 11.077 7.322 1.00 95.00 131 GLY A N 1
ATOM 937 C CA . GLY A 1 131 ? -15.288 10.936 8.205 1.00 95.00 131 GLY A CA 1
ATOM 938 C C . GLY A 1 131 ? -13.991 11.437 7.556 1.00 95.00 131 GLY A C 1
ATOM 939 O O . GLY A 1 131 ? -13.933 11.715 6.364 1.00 95.00 131 GLY A O 1
ATOM 940 N N . GLU A 1 132 ? -12.911 11.533 8.340 1.00 96.06 132 GLU A N 1
ATOM 941 C CA . GLU A 1 132 ? -11.619 12.069 7.864 1.00 96.06 132 GLU A CA 1
ATOM 942 C C . GLU A 1 132 ? -10.980 11.245 6.722 1.00 96.06 132 GLU A C 1
ATOM 944 O O . GLU A 1 132 ? -10.151 11.762 5.977 1.00 96.06 132 GLU A O 1
ATOM 949 N N . TYR A 1 133 ? -11.370 9.977 6.573 1.00 95.50 133 TYR A N 1
ATOM 950 C CA . TYR A 1 133 ? -10.874 9.057 5.547 1.00 95.50 133 TYR A CA 1
ATOM 951 C C . TYR A 1 133 ? -12.034 8.472 4.721 1.00 95.50 133 TYR A C 1
ATOM 953 O O . TYR A 1 133 ? -12.009 7.296 4.352 1.00 95.50 133 TYR A O 1
ATOM 961 N N . ASP A 1 134 ? -13.075 9.268 4.446 1.00 95.06 134 ASP A N 1
ATOM 962 C CA . ASP A 1 134 ? -14.239 8.802 3.680 1.00 95.06 134 ASP A CA 1
ATOM 963 C C . ASP A 1 134 ? -13.905 8.359 2.243 1.00 95.06 134 ASP A C 1
ATOM 965 O O . ASP A 1 134 ? -14.596 7.505 1.694 1.00 95.06 134 ASP A O 1
ATOM 969 N N . SER A 1 135 ? -12.781 8.812 1.686 1.00 93.81 135 SER A N 1
ATOM 970 C CA . SER A 1 135 ? -12.284 8.427 0.360 1.00 93.81 135 SER A CA 1
ATOM 971 C C . SER A 1 135 ? -11.951 6.939 0.192 1.00 93.81 135 SER A C 1
ATOM 973 O O . SER A 1 135 ? -11.810 6.489 -0.942 1.00 93.81 135 SER A O 1
ATOM 975 N N . ILE A 1 136 ? -11.835 6.154 1.275 1.00 94.38 136 ILE A N 1
ATOM 976 C CA . ILE A 1 136 ? -11.742 4.682 1.177 1.00 94.38 136 ILE A CA 1
ATOM 977 C C . ILE A 1 136 ? -13.087 3.972 1.362 1.00 94.38 136 ILE A C 1
ATOM 979 O O . ILE A 1 136 ? -13.154 2.752 1.189 1.00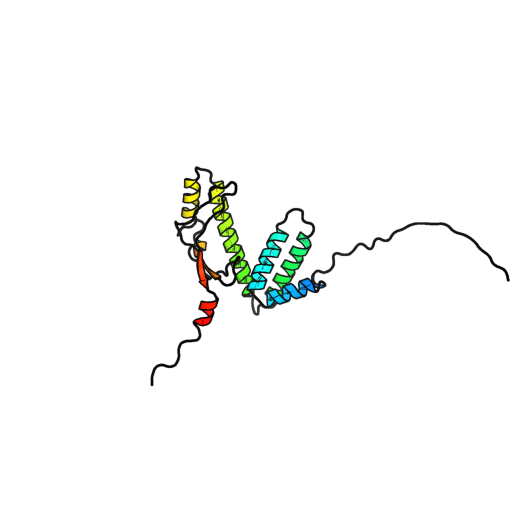 94.38 136 ILE A O 1
ATOM 983 N N . VAL A 1 137 ? -14.148 4.702 1.730 1.00 95.25 137 VAL A N 1
ATOM 984 C CA . VAL A 1 137 ? -15.494 4.148 1.921 1.00 95.25 137 VAL A CA 1
ATOM 985 C C . VAL A 1 137 ? -16.035 3.671 0.588 1.00 95.25 137 VAL A C 1
ATOM 987 O O . VAL A 1 137 ? -16.242 2.467 0.465 1.00 95.25 137 VAL A O 1
ATOM 990 N N . ASP A 1 138 ? -16.173 4.561 -0.395 1.00 95.00 138 ASP A N 1
ATOM 991 C CA . ASP A 1 138 ? -16.467 4.265 -1.801 1.00 95.00 138 ASP A CA 1
ATOM 992 C C . ASP A 1 138 ? -15.337 4.865 -2.651 1.00 95.00 138 ASP A C 1
ATOM 994 O O . ASP A 1 138 ? -15.086 6.066 -2.584 1.00 95.00 138 ASP A O 1
ATOM 998 N N . LEU A 1 139 ? -14.623 4.027 -3.407 1.00 93.81 139 LEU A N 1
ATOM 999 C CA . LEU A 1 139 ? -13.487 4.450 -4.232 1.00 93.81 139 LEU A CA 1
ATOM 1000 C C . LEU A 1 139 ? -13.972 4.892 -5.621 1.00 93.81 139 LEU A C 1
ATOM 1002 O O . LEU A 1 139 ? -14.760 4.185 -6.247 1.00 93.81 139 LEU A O 1
ATOM 1006 N N . ASP A 1 140 ? -13.439 6.006 -6.138 1.00 89.50 140 ASP A N 1
ATOM 1007 C CA . ASP A 1 140 ? -13.721 6.491 -7.505 1.00 89.50 140 ASP A CA 1
ATOM 1008 C C . ASP A 1 140 ? -13.303 5.486 -8.601 1.00 89.50 140 ASP A C 1
ATOM 1010 O O . ASP A 1 140 ? -13.823 5.507 -9.718 1.00 89.50 140 ASP A O 1
ATOM 1014 N N . GLU A 1 141 ? -12.337 4.615 -8.296 1.00 91.50 141 GLU A N 1
ATOM 1015 C CA . GLU A 1 141 ? -11.792 3.598 -9.194 1.00 91.50 141 GLU A CA 1
ATOM 1016 C C . GLU A 1 141 ? -11.479 2.300 -8.433 1.00 91.50 141 GLU A C 1
ATOM 1018 O O . GLU A 1 141 ? -10.861 2.321 -7.369 1.00 91.50 141 GLU A O 1
ATOM 1023 N N . ASP A 1 142 ? -11.851 1.162 -9.025 1.00 93.69 142 ASP A N 1
ATOM 1024 C CA . ASP A 1 142 ? -11.559 -0.189 -8.536 1.00 93.69 142 ASP A CA 1
ATOM 1025 C C . ASP A 1 142 ? -10.038 -0.448 -8.408 1.00 93.69 142 ASP A C 1
ATOM 1027 O O . ASP A 1 142 ? -9.335 -0.706 -9.395 1.00 93.69 142 ASP A O 1
ATOM 1031 N N . VAL A 1 143 ? -9.527 -0.463 -7.174 1.00 94.81 143 VAL A N 1
ATOM 1032 C CA . VAL A 1 143 ? -8.106 -0.683 -6.862 1.00 94.81 143 VAL A CA 1
ATOM 1033 C C . VAL A 1 143 ? -7.791 -2.178 -6.824 1.00 94.81 143 VAL A C 1
ATOM 1035 O O . VAL A 1 143 ? -8.358 -2.927 -6.031 1.00 94.81 143 VAL A O 1
ATOM 1038 N N . VAL A 1 144 ? -6.846 -2.630 -7.652 1.00 95.00 144 VAL A N 1
ATOM 1039 C CA . VAL A 1 144 ? -6.328 -4.011 -7.613 1.00 95.00 144 VAL A CA 1
ATOM 1040 C C . VAL A 1 144 ? -5.731 -4.291 -6.233 1.00 95.00 144 VAL A C 1
ATOM 1042 O O . VAL A 1 144 ? -4.881 -3.533 -5.769 1.00 95.00 144 VAL A O 1
ATOM 1045 N N . PHE A 1 145 ? -6.149 -5.360 -5.558 1.00 94.75 145 PHE A N 1
ATOM 1046 C CA . PHE A 1 145 ? -5.787 -5.582 -4.159 1.00 94.75 145 PHE A CA 1
ATOM 1047 C C . PHE A 1 145 ? -4.292 -5.947 -4.007 1.00 94.75 145 PHE A C 1
ATOM 1049 O O . PHE A 1 145 ? -3.833 -6.884 -4.662 1.00 94.75 145 PHE A O 1
ATOM 1056 N N . PRO A 1 146 ? -3.511 -5.263 -3.140 1.00 93.44 146 PRO A N 1
ATOM 1057 C CA . PRO A 1 146 ? -2.068 -5.505 -2.998 1.00 93.44 146 PRO A CA 1
ATOM 1058 C C . PRO A 1 146 ? -1.664 -6.949 -2.666 1.00 93.44 146 PRO A C 1
ATOM 1060 O O . PRO A 1 146 ? -0.617 -7.411 -3.114 1.00 93.44 146 PRO A O 1
ATOM 1063 N N . LEU A 1 147 ? -2.481 -7.654 -1.875 1.00 92.19 147 LEU A N 1
ATOM 1064 C CA . LEU A 1 147 ? -2.206 -9.025 -1.427 1.00 92.19 147 LEU A CA 1
ATOM 1065 C C . LEU A 1 147 ? -2.588 -10.079 -2.483 1.00 92.19 147 LEU A C 1
ATOM 1067 O O . LEU A 1 147 ? -1.913 -11.100 -2.616 1.00 92.19 147 LEU A O 1
ATOM 1071 N N . ASP A 1 148 ? -3.659 -9.821 -3.235 1.00 92.94 148 ASP A N 1
ATOM 1072 C CA . ASP A 1 148 ? -4.191 -10.708 -4.271 1.00 92.94 148 ASP A CA 1
ATOM 1073 C C . ASP A 1 148 ? -4.630 -9.882 -5.493 1.00 92.94 148 ASP A C 1
ATOM 1075 O O . ASP A 1 148 ? -5.761 -9.388 -5.531 1.00 92.94 148 ASP A O 1
ATOM 1079 N N . PRO A 1 149 ? -3.769 -9.750 -6.519 1.00 91.44 149 PRO A N 1
ATOM 1080 C CA . PRO A 1 149 ? -4.079 -8.998 -7.729 1.00 91.44 149 PRO A CA 1
ATOM 1081 C C . PRO A 1 149 ? -5.229 -9.560 -8.581 1.00 91.44 149 PRO A C 1
ATOM 1083 O O . PRO A 1 149 ? -5.554 -8.962 -9.606 1.00 91.44 149 PRO A O 1
ATOM 1086 N N . SER A 1 150 ? -5.838 -10.697 -8.212 1.00 91.25 150 SER A N 1
ATOM 1087 C CA . SER A 1 150 ? -7.084 -11.164 -8.837 1.00 91.25 150 SER A CA 1
ATOM 1088 C C . SER A 1 150 ? -8.337 -10.474 -8.286 1.00 91.25 150 SER A C 1
ATOM 1090 O O . SER A 1 150 ? -9.380 -10.503 -8.937 1.00 91.25 150 SER A O 1
ATOM 1092 N N . LEU A 1 151 ? -8.238 -9.791 -7.141 1.00 94.69 151 LEU A N 1
ATOM 1093 C CA . LEU A 1 151 ? -9.335 -9.041 -6.535 1.00 94.69 151 LEU A CA 1
ATOM 1094 C C . LEU A 1 151 ? -9.235 -7.544 -6.843 1.00 94.69 151 LEU A C 1
ATOM 1096 O O . LEU A 1 151 ? -8.154 -6.952 -6.833 1.00 94.69 151 LEU A O 1
ATOM 1100 N N . ARG A 1 152 ? -10.390 -6.908 -7.051 1.00 95.00 152 ARG A N 1
ATOM 1101 C CA . ARG A 1 152 ? -10.539 -5.451 -7.153 1.00 95.00 152 ARG A CA 1
ATOM 1102 C C . ARG A 1 152 ? -11.368 -4.927 -5.987 1.00 95.00 152 ARG A C 1
ATOM 1104 O O . ARG A 1 152 ? -12.488 -5.383 -5.780 1.00 95.00 152 ARG A O 1
ATOM 1111 N N . VAL A 1 153 ? -10.809 -3.993 -5.224 1.00 95.94 153 VAL A N 1
ATOM 1112 C CA . VAL A 1 153 ? -11.449 -3.293 -4.105 1.00 95.94 153 VAL A CA 1
ATOM 1113 C C . VAL A 1 153 ? -12.138 -2.041 -4.634 1.00 95.94 153 VAL A C 1
ATOM 1115 O O . VAL A 1 153 ? -11.484 -1.203 -5.246 1.00 95.94 153 VAL A O 1
ATOM 1118 N N . TYR A 1 154 ? -13.426 -1.879 -4.338 1.00 96.19 154 TYR A N 1
ATOM 1119 C CA . TYR A 1 154 ? -14.192 -0.664 -4.667 1.00 96.19 154 TYR A CA 1
ATOM 1120 C C . TYR A 1 154 ? -14.640 0.122 -3.421 1.00 96.19 154 TYR A C 1
ATOM 1122 O O . TYR A 1 154 ? -15.358 1.114 -3.520 1.00 96.19 154 TYR A O 1
ATOM 1130 N N . GLY A 1 155 ? -14.220 -0.317 -2.232 1.00 96.25 155 GLY A N 1
ATOM 1131 C CA . GLY A 1 155 ? -14.472 0.378 -0.975 1.00 96.25 155 GLY A CA 1
ATOM 1132 C C . GLY A 1 155 ? -14.372 -0.531 0.247 1.00 96.25 155 GLY A C 1
ATOM 1133 O O . GLY A 1 155 ? -13.937 -1.684 0.157 1.00 96.25 155 GLY A O 1
ATOM 1134 N N . ILE A 1 156 ? -14.836 -0.039 1.394 1.00 97.00 156 ILE A N 1
ATOM 1135 C CA . ILE A 1 156 ? -14.935 -0.796 2.655 1.00 97.00 156 ILE A CA 1
ATOM 1136 C C . ILE A 1 156 ? -16.384 -0.920 3.138 1.00 97.00 156 ILE A C 1
ATOM 1138 O O . ILE A 1 156 ? -17.283 -0.238 2.646 1.00 97.00 156 ILE A O 1
ATOM 1142 N N . VAL A 1 157 ? -16.623 -1.809 4.102 1.00 96.56 157 VAL A N 1
ATOM 1143 C CA . VAL A 1 157 ? -17.867 -1.871 4.881 1.00 96.56 157 VAL A CA 1
ATOM 1144 C C . VAL A 1 157 ? -17.669 -1.067 6.165 1.00 96.56 157 VAL A C 1
ATOM 1146 O O . VAL A 1 157 ? -16.796 -1.368 6.981 1.00 96.56 157 VAL A O 1
ATOM 1149 N N . THR A 1 158 ? -18.474 -0.024 6.336 1.00 95.31 158 THR A N 1
ATOM 1150 C CA . THR A 1 158 ? -18.375 0.919 7.457 1.00 95.31 158 THR A CA 1
ATOM 1151 C C . THR A 1 158 ? -19.045 0.369 8.720 1.00 95.31 158 THR A C 1
ATOM 1153 O O . THR A 1 158 ? -19.894 -0.521 8.660 1.00 95.31 158 THR A O 1
ATOM 1156 N N . GLY A 1 159 ? -18.639 0.854 9.898 1.00 92.81 159 GLY A N 1
ATOM 1157 C CA . GLY A 1 159 ? -19.241 0.472 11.188 1.00 92.81 159 GLY A CA 1
ATOM 1158 C C . GLY A 1 159 ? -18.908 -0.938 11.708 1.00 92.81 159 GLY A C 1
ATOM 1159 O O . GLY A 1 159 ? -19.241 -1.248 12.852 1.00 92.81 159 GLY A O 1
ATOM 1160 N N . VAL A 1 160 ? -18.240 -1.780 10.909 1.00 95.00 160 VAL A N 1
ATOM 1161 C CA . VAL A 1 160 ? -17.812 -3.146 11.280 1.00 95.00 160 VAL A CA 1
ATOM 1162 C C . VAL A 1 160 ? -16.295 -3.293 11.450 1.00 95.00 160 VAL A C 1
ATOM 1164 O O . VAL A 1 160 ? -15.807 -4.389 11.725 1.00 95.00 160 VAL A O 1
ATOM 1167 N N . CYS A 1 161 ? -15.530 -2.205 11.311 1.00 94.31 161 CYS A N 1
ATOM 1168 C CA . CYS A 1 161 ? -14.082 -2.241 11.500 1.00 94.31 161 CYS A CA 1
ATOM 1169 C C . CYS A 1 161 ? -13.746 -2.537 12.968 1.00 94.31 161 CYS A C 1
ATOM 1171 O O . CYS A 1 161 ? -14.381 -2.023 13.893 1.00 94.31 161 CYS A O 1
ATOM 1173 N N . SER A 1 162 ? -12.723 -3.353 13.210 1.00 94.12 162 SER A N 1
ATOM 1174 C CA . SER A 1 162 ? -12.322 -3.730 14.568 1.00 94.12 162 SER A CA 1
ATOM 1175 C C . SER A 1 162 ? -10.809 -3.708 14.750 1.00 94.12 162 SER A C 1
ATOM 1177 O O . SER A 1 162 ? -10.042 -3.636 13.795 1.00 94.12 162 SER A O 1
ATOM 1179 N N . ILE A 1 163 ? -10.372 -3.730 16.005 1.00 93.56 163 ILE A N 1
ATOM 1180 C CA . ILE A 1 163 ? -8.960 -3.767 16.387 1.00 93.56 163 ILE A CA 1
ATOM 1181 C C . ILE A 1 163 ? -8.771 -5.028 17.230 1.00 93.56 163 ILE A C 1
ATOM 1183 O O . ILE A 1 163 ? -9.619 -5.341 18.068 1.00 93.56 163 ILE A O 1
ATOM 1187 N N . PHE A 1 164 ? -7.676 -5.760 17.043 1.00 92.56 164 PHE A N 1
ATOM 1188 C CA . PHE A 1 164 ? -7.350 -6.907 17.888 1.00 92.56 164 PHE A CA 1
ATOM 1189 C C . PHE A 1 164 ? -6.643 -6.461 19.176 1.00 92.56 164 PHE A C 1
ATOM 1191 O O . PHE A 1 164 ? -5.797 -5.565 19.179 1.00 92.56 164 PHE A O 1
ATOM 1198 N N . LYS A 1 165 ? -6.951 -7.126 20.296 1.00 88.38 165 LYS A N 1
ATOM 1199 C CA . LYS A 1 165 ? -6.312 -6.887 21.603 1.00 88.38 165 LYS A CA 1
ATOM 1200 C C . LYS A 1 165 ? -4.908 -7.512 21.641 1.00 88.38 165 LYS A C 1
ATOM 1202 O O . LYS A 1 165 ? -4.715 -8.580 22.209 1.00 88.38 165 LYS A O 1
ATOM 1207 N N . SER A 1 166 ? -3.940 -6.839 21.021 1.00 87.44 166 SER A N 1
ATOM 1208 C CA . SER A 1 166 ? -2.522 -7.228 20.950 1.00 87.44 166 SER A CA 1
ATOM 1209 C C . SER A 1 166 ? -1.610 -6.034 21.259 1.00 87.44 166 SER A C 1
ATOM 1211 O O . SER A 1 166 ? -2.057 -4.891 21.206 1.00 87.44 166 SER A O 1
ATOM 1213 N N . LYS A 1 167 ? -0.318 -6.276 21.528 1.00 84.19 167 LYS A N 1
ATOM 1214 C CA . LYS A 1 167 ? 0.698 -5.215 21.698 1.00 84.19 167 LYS A CA 1
ATOM 1215 C C . LYS A 1 167 ? 0.784 -4.278 20.487 1.00 84.19 167 LYS A C 1
ATOM 1217 O O . LYS A 1 167 ? 1.049 -3.096 20.662 1.00 84.19 167 LYS A O 1
ATOM 1222 N N . THR A 1 168 ? 0.565 -4.815 19.287 1.00 83.62 168 THR A N 1
ATOM 1223 C CA . THR A 1 168 ? 0.664 -4.108 18.000 1.00 83.62 168 THR A CA 1
ATOM 1224 C C . THR A 1 168 ? -0.676 -3.598 17.466 1.00 83.62 168 THR A C 1
ATOM 1226 O O . THR A 1 168 ? -0.691 -2.979 16.413 1.00 83.62 168 THR A O 1
ATOM 1229 N N . TYR A 1 169 ? -1.791 -3.855 18.167 1.00 87.19 169 TYR A N 1
ATOM 1230 C CA . TYR A 1 169 ? -3.142 -3.410 17.788 1.00 87.19 169 TYR A CA 1
ATOM 1231 C C . TYR A 1 169 ? -3.490 -3.569 16.288 1.00 87.19 169 TYR A C 1
ATOM 1233 O O . TYR A 1 169 ? -3.932 -2.599 15.671 1.00 87.19 169 TYR A O 1
ATOM 1241 N N . PRO A 1 170 ? -3.314 -4.763 15.679 1.00 93.38 170 PRO A N 1
ATOM 1242 C CA . PRO A 1 170 ? -3.626 -4.935 14.268 1.00 93.38 170 PRO A CA 1
ATOM 1243 C C . PRO A 1 170 ? -5.119 -4.697 14.021 1.00 93.38 170 PRO A C 1
ATOM 1245 O O . PRO A 1 170 ? -5.963 -4.990 14.876 1.00 93.38 170 PRO A O 1
ATOM 1248 N N . VAL A 1 171 ? -5.430 -4.146 12.853 1.00 94.50 171 VAL A N 1
ATOM 1249 C CA . VAL A 1 171 ? -6.772 -3.696 12.479 1.00 94.50 171 VAL A CA 1
ATOM 1250 C C . VAL A 1 171 ? -7.413 -4.701 11.523 1.00 94.50 171 VAL A C 1
ATOM 1252 O O . VAL A 1 171 ? -6.751 -5.249 10.647 1.00 94.50 171 VAL A O 1
ATOM 1255 N N . SER A 1 172 ? -8.710 -4.942 11.694 1.00 95.44 172 SER A N 1
ATOM 1256 C CA . SER A 1 172 ? -9.545 -5.704 10.770 1.00 95.44 172 SER A CA 1
ATOM 1257 C C . SER A 1 172 ? -10.490 -4.746 10.049 1.00 95.44 172 SER A C 1
ATOM 1259 O O . SER A 1 172 ? -11.335 -4.106 10.679 1.00 95.44 172 SER A O 1
ATOM 1261 N N . ILE A 1 173 ? -10.322 -4.654 8.730 1.00 95.88 173 ILE A N 1
ATOM 1262 C CA . ILE A 1 173 ? -11.162 -3.881 7.811 1.00 95.88 173 ILE A CA 1
ATOM 1263 C C . ILE A 1 173 ? -11.822 -4.872 6.853 1.00 95.88 173 ILE A C 1
ATOM 1265 O O . ILE A 1 173 ? -11.154 -5.749 6.303 1.00 95.88 173 ILE A O 1
ATOM 1269 N N . THR A 1 174 ? -13.131 -4.744 6.653 1.00 96.69 174 THR A N 1
ATOM 1270 C CA . THR A 1 174 ? -13.869 -5.545 5.672 1.00 96.69 174 THR A CA 1
ATOM 1271 C C . THR A 1 174 ? -13.933 -4.779 4.357 1.00 96.69 174 THR A C 1
ATOM 1273 O O . THR A 1 174 ? -14.598 -3.749 4.276 1.00 96.69 174 THR A O 1
ATOM 1276 N N . PHE A 1 175 ? -13.247 -5.272 3.329 1.00 96.75 175 PHE A N 1
ATOM 1277 C CA . PHE A 1 175 ? -13.281 -4.683 1.990 1.00 96.75 175 PHE A CA 1
ATOM 1278 C C . PHE A 1 175 ? -14.484 -5.177 1.189 1.00 96.75 175 PHE A C 1
ATOM 1280 O O . PHE A 1 175 ? -14.891 -6.335 1.298 1.00 96.75 175 PHE A O 1
ATOM 1287 N N . ARG A 1 176 ? -15.023 -4.298 0.344 1.00 96.25 176 ARG A N 1
ATOM 1288 C CA . ARG A 1 176 ? -15.967 -4.647 -0.714 1.00 96.25 176 ARG A CA 1
ATOM 1289 C C . ARG A 1 176 ? -15.163 -4.921 -1.986 1.00 96.25 176 ARG A C 1
ATOM 1291 O O . ARG A 1 176 ? -14.427 -4.048 -2.448 1.00 96.25 176 ARG A O 1
ATOM 1298 N N . VAL A 1 177 ? -15.264 -6.145 -2.509 1.00 96.00 177 VAL A N 1
ATOM 1299 C CA . VAL A 1 177 ? -14.418 -6.644 -3.606 1.00 96.00 177 VAL A CA 1
ATOM 1300 C C . VAL A 1 177 ? -15.220 -7.264 -4.748 1.00 96.00 177 VAL A C 1
ATOM 1302 O O . VAL A 1 177 ? -16.356 -7.692 -4.553 1.00 96.00 177 VAL A O 1
ATOM 1305 N N . ARG A 1 178 ? -14.606 -7.331 -5.932 1.00 93.88 178 ARG A N 1
ATOM 1306 C CA . ARG A 1 178 ? -15.064 -8.083 -7.112 1.00 93.88 178 ARG A CA 1
ATOM 1307 C C . ARG A 1 178 ? -13.916 -8.945 -7.636 1.00 93.88 178 ARG A C 1
ATOM 1309 O O . ARG A 1 178 ? -12.758 -8.533 -7.534 1.00 93.88 178 ARG A O 1
ATOM 1316 N N . ASP A 1 179 ? -14.220 -10.107 -8.210 1.00 87.69 179 ASP A N 1
ATOM 1317 C CA . ASP A 1 179 ? -13.217 -10.906 -8.922 1.00 87.69 179 ASP A CA 1
ATOM 1318 C C . ASP A 1 179 ? -12.940 -10.263 -10.295 1.00 87.69 179 ASP A C 1
ATOM 1320 O O . ASP A 1 179 ? -13.849 -10.026 -11.098 1.00 87.69 179 ASP A O 1
ATOM 1324 N N . ALA A 1 180 ? -11.671 -9.971 -10.586 1.00 73.88 180 ALA A N 1
ATOM 1325 C CA . ALA A 1 180 ? -11.252 -9.430 -11.876 1.00 73.88 180 ALA A CA 1
ATOM 1326 C C . ALA A 1 180 ? -11.535 -10.399 -13.044 1.00 73.88 180 ALA A C 1
ATOM 1328 O O . ALA A 1 180 ? -11.668 -9.962 -14.188 1.00 73.88 180 ALA A O 1
ATOM 1329 N N . ARG A 1 181 ? -11.652 -11.705 -12.769 1.00 67.44 181 ARG A N 1
ATOM 1330 C CA . ARG A 1 181 ? -11.987 -12.752 -13.747 1.00 67.44 181 ARG A CA 1
ATOM 1331 C C . ARG A 1 181 ? -13.450 -12.682 -14.177 1.00 67.44 181 ARG A C 1
ATOM 1333 O O . ARG A 1 181 ? -13.738 -12.858 -15.358 1.00 67.44 181 ARG A O 1
ATOM 1340 N N . GLU A 1 182 ? -14.360 -12.377 -13.254 1.00 60.62 182 GLU A N 1
ATOM 1341 C CA . GLU A 1 182 ? -15.788 -12.212 -13.560 1.00 60.62 182 GLU A CA 1
ATOM 1342 C C . GLU A 1 182 ? -16.028 -10.960 -14.414 1.00 60.62 182 GLU A C 1
ATOM 1344 O O . GLU A 1 182 ? -16.766 -11.011 -15.400 1.00 60.62 182 GLU A O 1
ATOM 1349 N N . ALA A 1 183 ? -15.322 -9.862 -14.115 1.00 55.16 183 ALA A N 1
ATOM 1350 C CA . ALA A 1 183 ? -15.382 -8.630 -14.903 1.00 55.16 183 ALA A CA 1
ATOM 1351 C C . ALA A 1 183 ? -14.938 -8.829 -16.368 1.00 55.16 183 ALA A C 1
ATOM 1353 O O . ALA A 1 183 ? -15.525 -8.237 -17.273 1.00 55.16 183 ALA A O 1
ATOM 1354 N N . ALA A 1 184 ? -13.947 -9.693 -16.620 1.00 52.78 184 ALA A N 1
ATOM 1355 C CA . ALA A 1 184 ? -13.508 -10.037 -17.975 1.00 52.78 184 ALA A CA 1
ATOM 1356 C C . ALA A 1 184 ? -14.494 -10.962 -18.724 1.00 52.78 184 ALA A C 1
ATOM 1358 O O . ALA A 1 184 ? -14.556 -10.926 -19.952 1.00 52.78 184 ALA A O 1
ATOM 1359 N N . GLY A 1 185 ? -15.278 -11.776 -18.007 1.00 46.28 185 GLY A N 1
ATOM 1360 C CA . GLY A 1 185 ? -16.259 -12.697 -18.595 1.00 46.28 185 GLY A CA 1
ATOM 1361 C C . GLY A 1 185 ? -17.569 -12.037 -19.046 1.00 46.28 185 GLY A C 1
ATOM 1362 O O . GLY A 1 185 ? -18.234 -12.541 -19.949 1.00 46.28 185 GLY A O 1
ATOM 1363 N N . ALA A 1 186 ? -17.935 -10.893 -18.462 1.00 49.28 186 ALA A N 1
ATOM 1364 C CA . ALA A 1 186 ? -19.217 -10.226 -18.718 1.00 49.28 186 ALA A CA 1
ATOM 1365 C C . ALA A 1 186 ? -19.332 -9.533 -20.098 1.00 49.28 186 ALA A C 1
ATOM 1367 O O . ALA A 1 186 ? -20.420 -9.107 -20.479 1.00 49.28 186 ALA A O 1
ATOM 1368 N N . GLY A 1 187 ? -18.240 -9.423 -20.864 1.00 44.44 187 GLY A N 1
ATOM 1369 C CA . GLY A 1 187 ? -18.206 -8.710 -22.151 1.00 44.44 187 GLY A CA 1
ATOM 1370 C C . GLY A 1 187 ? -18.670 -9.498 -23.387 1.00 44.44 187 GLY A C 1
ATOM 1371 O O . GLY A 1 187 ? -18.627 -8.950 -24.485 1.00 44.44 187 GLY A O 1
ATOM 1372 N N . GLY A 1 188 ? -19.061 -10.773 -23.249 1.00 40.81 188 GLY A N 1
ATOM 1373 C CA . GLY A 1 188 ? -19.278 -11.683 -24.391 1.00 40.81 188 GLY A CA 1
ATOM 1374 C C . GLY A 1 188 ? -20.718 -12.133 -24.679 1.00 40.81 188 GLY A C 1
ATOM 1375 O O . GLY A 1 188 ? -20.933 -12.837 -25.661 1.00 40.81 188 GLY A O 1
ATOM 1376 N N . GLY A 1 189 ? -21.701 -11.786 -23.842 1.00 42.59 189 GLY A N 1
ATOM 1377 C CA . GLY A 1 189 ? -23.056 -12.356 -23.911 1.00 42.59 189 GLY A CA 1
ATOM 1378 C C . GLY A 1 189 ? -24.129 -11.360 -24.344 1.00 42.59 189 GLY A C 1
ATOM 1379 O O . GLY A 1 189 ? -24.821 -10.820 -23.484 1.00 42.59 189 GLY A O 1
ATOM 1380 N N . GLY A 1 190 ? -24.301 -11.120 -25.651 1.00 44.12 190 GLY A N 1
ATOM 1381 C CA . GLY A 1 190 ? -25.294 -10.131 -26.087 1.00 44.12 190 GLY A CA 1
ATOM 1382 C C . GLY A 1 190 ? -25.544 -9.939 -27.584 1.00 44.12 190 GLY A C 1
ATOM 1383 O O . GLY A 1 190 ? -25.626 -8.783 -27.986 1.00 44.12 190 GLY A O 1
ATOM 1384 N N . ALA A 1 191 ? -25.696 -11.003 -28.393 1.00 48.09 191 ALA A N 1
ATOM 1385 C CA . ALA A 1 191 ? -26.332 -10.905 -29.724 1.00 48.09 191 ALA A CA 1
ATOM 1386 C C . ALA A 1 191 ? -26.698 -12.260 -30.396 1.00 48.09 191 ALA A C 1
ATOM 1388 O O . ALA A 1 191 ? -26.109 -12.579 -31.423 1.00 48.09 191 ALA A O 1
ATOM 1389 N N . ASP A 1 192 ? -27.703 -12.999 -29.901 1.00 42.41 192 ASP A N 1
ATOM 1390 C CA . ASP A 1 192 ? -28.723 -13.657 -30.759 1.00 42.41 192 ASP A CA 1
ATOM 1391 C C . ASP A 1 192 ? -29.939 -14.197 -29.970 1.00 42.41 192 ASP A C 1
ATOM 1393 O O . ASP A 1 192 ? -29.967 -15.307 -29.453 1.00 42.41 192 ASP A O 1
ATOM 1397 N N . ALA A 1 193 ? -31.013 -13.407 -29.919 1.00 44.91 193 ALA A N 1
ATOM 1398 C CA . ALA A 1 193 ? -32.340 -13.901 -29.550 1.00 44.91 193 ALA A CA 1
ATOM 1399 C C . ALA A 1 193 ? -33.421 -13.034 -30.213 1.00 44.91 193 ALA A C 1
ATOM 1401 O O . ALA A 1 193 ? -33.949 -12.112 -29.592 1.00 44.91 193 ALA A O 1
ATOM 1402 N N . GLY A 1 194 ? -33.737 -13.313 -31.483 1.00 46.69 194 GLY A N 1
ATOM 1403 C CA . GLY A 1 194 ? -34.892 -12.702 -32.149 1.00 46.69 194 GLY A CA 1
ATOM 1404 C C . GLY A 1 194 ? -34.793 -12.522 -33.664 1.00 46.69 194 GLY A C 1
ATOM 1405 O O . GLY A 1 194 ? -34.559 -11.402 -34.112 1.00 46.69 194 GLY A O 1
ATOM 1406 N N . ALA A 1 195 ? -35.057 -13.596 -34.418 1.00 36.72 195 ALA A N 1
ATOM 1407 C CA . ALA A 1 195 ? -35.901 -13.611 -35.627 1.00 36.72 195 ALA A CA 1
ATOM 1408 C C . ALA A 1 195 ? -36.108 -15.062 -36.101 1.00 36.72 195 ALA A C 1
ATOM 1410 O O . ALA A 1 195 ? -35.097 -15.699 -36.464 1.00 36.72 195 ALA A O 1
#

InterPro domains:
  IPR015433 Phosphatidylinositol 3-/4-kinase [PTHR10048] (26-179)
  IPR042236 Phosphoinositide 3-kinase, accessory (PIK) domain superfamily [G3DSA:1.25.40.70] (3-80)

Sequence (195 aa):
AAAAAAAASAAGGGSGSGDAPADVRSSPLVTFLVARAAASAAIASYLNWYLRVEISLVDDPASEIFHRVHAEMMEVLGAQAAAGRSETQRMLENQAMLVALIESASQKAFNGGGRFDAKVRRLNDMLSPGGEYDSIVDLDEDVVFPLDPSLRVYGIVTGVCSIFKSKTYPVSITFRVRDAREAAGAGGGGADAGA

Foldseek 3Di:
DDDDDDDDDDDDDDPPPPDDPDQLVPDPVLVVQLVVCLVDLLSVLQLLVVLVVLLPDPPDPCNVSSVNSNVVSLVSQQVPDPDGGHPSVVLNVVQVVLVVLVVVLLVCLVVVDDDQVSSFVSSLQLCDCVHVSVCQAAPPDFHQHSVHSQKTFGHWDGPPKHWDPDPVGDIDTHTDIDGNVVVVVVPPDDDDDDD

Secondary structure (DSSP, 8-state):
-----------------------GGG-HHHHHHHHHHHT-HHHHHHHHHHHHHHHT-TT-TTHHHHHHHHHHHHHHHHHT-SSSS-HHHHHHHHHHHHHHHHHHHHHHHHHT-S-HHHHHHHHHHHTSTTSTTGGGTEEEEEEEPSS-TTEEEEEE-TT--EE-SSTT--EE--EEEEEHHHHHHTTS--S----

pLDDT: mean 82.43, std 20.73, range [27.88, 97.38]

Organism: NCBI:txid1486930

Radius of gyration: 27.09 Å; chains: 1; bounding box: 115×34×62 Å